Protein AF-A0A4W5QHZ2-F1 (afdb_monomer)

Structure (mmCIF, N/CA/C/O backbone):
data_AF-A0A4W5QHZ2-F1
#
_entry.id   AF-A0A4W5QHZ2-F1
#
loop_
_atom_site.group_PDB
_atom_site.id
_atom_site.type_symbol
_atom_site.label_atom_id
_atom_site.label_alt_id
_atom_site.label_comp_id
_atom_site.label_asym_id
_atom_site.label_entity_id
_atom_site.label_seq_id
_atom_site.pdbx_PDB_ins_code
_atom_site.Cartn_x
_atom_site.Cartn_y
_atom_site.Cartn_z
_atom_site.occupancy
_atom_site.B_iso_or_equiv
_atom_site.auth_seq_id
_atom_site.auth_comp_id
_atom_site.auth_asym_i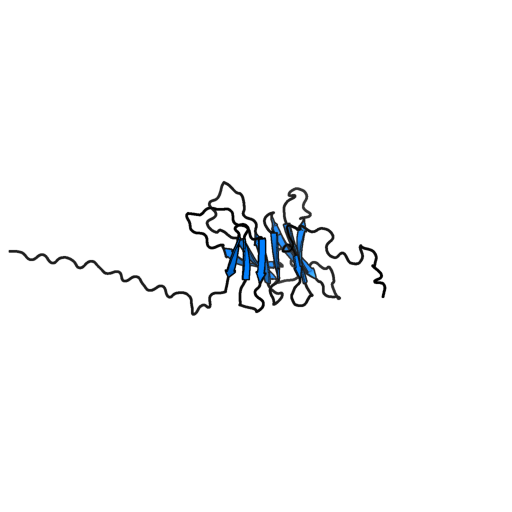d
_atom_site.auth_atom_id
_atom_site.pdbx_PDB_model_num
ATOM 1 N N . MET A 1 1 ? -31.094 18.685 2.602 1.00 39.75 1 MET A N 1
ATOM 2 C CA . MET A 1 1 ? -30.260 17.874 3.514 1.00 39.75 1 MET A CA 1
ATOM 3 C C . MET A 1 1 ? -28.967 18.641 3.725 1.00 39.75 1 MET A C 1
ATOM 5 O O . MET A 1 1 ? -28.264 18.856 2.750 1.00 39.75 1 MET A O 1
ATOM 9 N N . SER A 1 2 ? -28.715 19.157 4.928 1.00 43.59 2 SER A N 1
ATOM 10 C CA . SER A 1 2 ? -27.443 19.817 5.249 1.00 43.59 2 SER A CA 1
ATOM 11 C C . SER A 1 2 ? -26.538 18.785 5.913 1.00 43.59 2 SER A C 1
ATOM 13 O O . SER A 1 2 ? -26.961 18.151 6.879 1.00 43.59 2 SER A O 1
ATOM 15 N N . ILE A 1 3 ? -25.336 18.577 5.377 1.00 51.16 3 ILE A N 1
ATOM 16 C CA . ILE A 1 3 ? -24.306 17.789 6.055 1.00 51.16 3 ILE A CA 1
ATOM 17 C C . ILE A 1 3 ? -23.751 18.689 7.155 1.00 51.16 3 ILE A C 1
ATOM 19 O O . ILE A 1 3 ? -23.018 19.638 6.885 1.00 51.16 3 ILE A O 1
ATOM 23 N N . ALA A 1 4 ? -24.139 18.414 8.397 1.00 54.44 4 ALA A N 1
ATOM 24 C CA . ALA A 1 4 ? -23.465 18.987 9.547 1.00 54.44 4 ALA A CA 1
ATOM 25 C C . ALA A 1 4 ? -22.039 18.426 9.571 1.00 54.44 4 ALA A C 1
ATOM 27 O O . ALA A 1 4 ? -21.847 17.226 9.764 1.00 54.44 4 ALA A O 1
ATOM 28 N N . THR A 1 5 ? -21.039 19.273 9.334 1.00 55.22 5 THR A N 1
ATOM 29 C CA . THR A 1 5 ? -19.640 18.887 9.516 1.00 55.22 5 THR A CA 1
ATOM 30 C C . THR A 1 5 ? -19.328 18.892 11.011 1.00 55.22 5 THR A C 1
ATOM 32 O O . THR A 1 5 ? -19.395 19.961 11.627 1.00 55.22 5 THR A O 1
ATOM 35 N N . PRO A 1 6 ? -19.007 17.738 11.622 1.00 57.47 6 PRO A N 1
ATOM 36 C CA . PRO A 1 6 ? -18.499 17.708 12.989 1.00 57.47 6 PRO A CA 1
ATOM 37 C C . PRO A 1 6 ? -17.192 18.520 13.087 1.00 57.47 6 PRO A C 1
ATOM 39 O O . PRO A 1 6 ? -16.583 18.830 12.055 1.00 57.47 6 PRO A O 1
ATOM 42 N N . PRO A 1 7 ? -16.740 18.885 14.304 1.00 64.69 7 PRO A N 1
ATOM 43 C CA . PRO A 1 7 ? -15.486 19.610 14.481 1.00 64.69 7 PRO A CA 1
ATOM 44 C C . PRO A 1 7 ? -14.352 18.897 13.738 1.00 64.69 7 PRO A C 1
ATOM 46 O O . PRO A 1 7 ? -14.238 17.673 13.816 1.00 64.69 7 PRO A O 1
ATOM 49 N N . ALA A 1 8 ? -13.519 19.655 13.020 1.00 61.78 8 ALA A N 1
ATOM 50 C CA . ALA A 1 8 ? -12.541 19.116 12.069 1.00 61.78 8 ALA A CA 1
ATOM 51 C C . ALA A 1 8 ? -11.578 18.074 12.669 1.00 61.78 8 ALA A C 1
ATOM 53 O O . ALA A 1 8 ? -11.046 17.251 11.935 1.00 61.78 8 ALA A O 1
ATOM 54 N N . SER A 1 9 ? -11.377 18.081 13.990 1.00 64.75 9 SER A N 1
ATOM 55 C CA . SER A 1 9 ? -10.521 17.142 14.719 1.00 64.75 9 SER A CA 1
ATOM 56 C C . SER A 1 9 ? -11.169 15.792 15.047 1.00 64.75 9 SER A C 1
ATOM 58 O O . SER A 1 9 ? -10.445 14.847 15.338 1.00 64.75 9 SER A O 1
ATOM 60 N N . VAL A 1 10 ? -12.500 15.668 15.003 1.00 67.38 10 VAL A N 1
ATOM 61 C CA . VAL A 1 10 ? -13.215 14.448 15.439 1.00 67.38 10 VAL A CA 1
ATOM 62 C C . VAL A 1 10 ? -13.022 13.285 14.457 1.00 67.38 10 VAL A C 1
ATOM 64 O O . VAL A 1 10 ? -13.117 12.129 14.848 1.00 67.38 10 VAL A O 1
ATOM 67 N N . ASN A 1 11 ? -12.675 13.586 13.202 1.00 78.19 11 ASN A N 1
ATOM 68 C CA . ASN A 1 11 ? -12.496 12.595 12.134 1.00 78.19 11 ASN A CA 1
ATOM 69 C C . ASN A 1 11 ? -11.033 12.454 11.674 1.00 78.19 11 ASN A C 1
ATOM 71 O O . ASN A 1 11 ? -10.772 11.930 10.592 1.00 78.19 11 ASN A O 1
ATOM 75 N N . VAL A 1 12 ? -10.070 12.948 12.459 1.00 87.00 12 VAL A N 1
ATOM 76 C CA . VAL A 1 12 ? -8.642 12.836 12.130 1.00 87.00 12 VAL A CA 1
ATOM 77 C C . VAL A 1 12 ? -8.073 11.583 12.787 1.00 87.00 12 VAL A C 1
ATOM 79 O O . VAL A 1 12 ? -7.834 11.572 13.989 1.00 87.00 12 VAL A O 1
ATOM 82 N N . LEU A 1 13 ? -7.820 10.538 11.992 1.00 90.25 13 LEU A N 1
ATOM 83 C CA . LEU A 1 13 ? -7.149 9.326 12.480 1.00 90.25 13 LEU A CA 1
ATOM 84 C C . LEU A 1 13 ? -5.628 9.491 12.553 1.00 90.25 13 LEU A C 1
ATOM 86 O O . LEU A 1 13 ? -4.994 9.051 13.508 1.00 90.25 13 LEU A O 1
ATOM 90 N N . VAL A 1 14 ? -5.035 10.113 11.531 1.00 92.38 14 VAL A N 1
ATOM 91 C CA . VAL A 1 14 ? -3.579 10.229 11.398 1.00 92.38 14 VAL A CA 1
ATOM 92 C C . VAL A 1 14 ? -3.212 11.707 11.280 1.00 92.38 14 VAL A C 1
ATOM 94 O O . VAL A 1 14 ? -3.371 12.291 10.209 1.00 92.38 14 VAL A O 1
ATOM 97 N N . PRO A 1 15 ? -2.750 12.349 12.369 1.00 88.38 15 PRO A N 1
ATOM 98 C CA . PRO A 1 15 ? -2.524 13.794 12.385 1.00 88.38 15 PRO A CA 1
ATOM 99 C C . PRO A 1 15 ? -1.279 14.223 11.599 1.00 88.38 15 PRO A C 1
ATOM 101 O O . PRO A 1 15 ? -1.187 15.375 11.189 1.00 88.38 15 PRO A O 1
ATOM 104 N N . ASN A 1 16 ? -0.313 13.318 11.399 1.00 89.88 16 ASN A N 1
A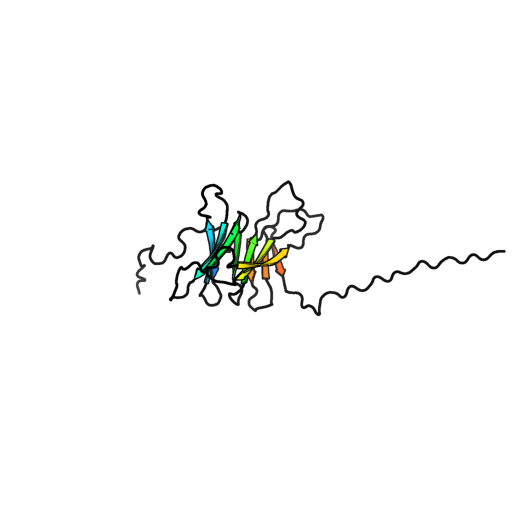TOM 105 C CA . ASN A 1 16 ? 0.937 13.604 10.700 1.00 89.88 16 ASN A CA 1
ATOM 106 C C . ASN A 1 16 ? 1.260 12.475 9.722 1.00 89.88 16 ASN A C 1
ATOM 108 O O . ASN A 1 16 ? 1.603 11.369 10.141 1.00 89.88 16 ASN A O 1
ATOM 112 N N . CYS A 1 17 ? 1.201 12.776 8.428 1.00 90.50 17 CYS A N 1
ATOM 113 C CA . CYS A 1 17 ? 1.474 11.827 7.354 1.00 90.50 17 CYS A CA 1
ATOM 114 C C . CYS A 1 17 ? 2.656 12.298 6.503 1.00 90.50 17 CYS A C 1
ATOM 116 O O . CYS A 1 17 ? 2.832 13.492 6.267 1.00 90.50 17 CYS A O 1
ATOM 118 N N . LYS A 1 18 ? 3.432 11.346 5.985 1.00 89.88 18 LYS A N 1
ATOM 119 C CA . LYS A 1 18 ? 4.369 11.558 4.880 1.00 89.88 18 LYS A CA 1
ATOM 120 C C . LYS A 1 18 ? 3.653 11.207 3.577 1.00 89.88 18 LYS A C 1
ATOM 122 O O . LYS A 1 18 ? 3.471 10.034 3.266 1.00 89.88 18 LYS A O 1
ATOM 127 N N . ILE A 1 19 ? 3.228 12.230 2.839 1.00 89.25 19 ILE A N 1
ATOM 128 C CA . ILE A 1 19 ? 2.539 12.080 1.553 1.00 89.25 19 ILE A CA 1
ATOM 129 C C . ILE A 1 19 ? 3.490 12.501 0.436 1.00 89.25 19 ILE A C 1
ATOM 131 O O . ILE A 1 19 ? 3.871 13.667 0.350 1.00 89.25 19 ILE A O 1
ATOM 135 N N . TYR A 1 20 ? 3.874 11.547 -0.409 1.00 86.44 20 TYR A N 1
ATOM 136 C CA . TYR A 1 20 ? 4.663 11.803 -1.616 1.00 86.44 20 TYR A CA 1
ATOM 137 C C . TYR A 1 20 ? 3.753 11.940 -2.836 1.00 86.44 20 TYR A C 1
ATOM 139 O O . TYR A 1 20 ? 3.992 12.779 -3.701 1.00 86.44 20 TYR A O 1
ATOM 147 N N . ASN A 1 21 ? 2.711 11.111 -2.895 1.00 84.81 21 ASN A N 1
ATOM 148 C CA . ASN A 1 21 ? 1.676 11.117 -3.919 1.00 84.81 21 ASN A CA 1
ATOM 149 C C . ASN A 1 21 ? 0.389 10.451 -3.393 1.00 84.81 21 ASN A C 1
ATOM 151 O O . ASN A 1 21 ? 0.290 10.068 -2.227 1.00 84.81 21 ASN A O 1
ATOM 155 N N . ASP A 1 22 ? -0.601 10.309 -4.267 1.00 86.25 22 ASP A N 1
ATOM 156 C CA . ASP A 1 22 ? -1.880 9.635 -4.021 1.00 86.25 22 ASP A CA 1
ATOM 157 C C . ASP A 1 22 ? -1.751 8.129 -3.721 1.00 86.25 22 ASP A C 1
ATOM 159 O O . ASP A 1 22 ? -2.680 7.520 -3.199 1.00 86.25 22 ASP A O 1
ATOM 163 N N . ALA A 1 23 ? -0.595 7.523 -4.003 1.00 92.81 23 ALA A N 1
ATOM 164 C CA . ALA A 1 23 ? -0.288 6.133 -3.684 1.00 92.81 23 ALA A CA 1
ATOM 165 C C . ALA A 1 23 ? 0.466 5.964 -2.350 1.00 92.81 23 ALA A C 1
ATOM 167 O O . ALA A 1 23 ? 0.898 4.853 -2.047 1.00 92.81 23 ALA A O 1
ATOM 168 N N . SER A 1 24 ? 0.651 7.030 -1.556 1.00 94.19 24 SER A N 1
ATOM 169 C CA . SER A 1 24 ? 1.305 6.983 -0.234 1.00 94.19 24 SER A CA 1
ATOM 170 C C . SER A 1 24 ? 0.398 6.487 0.904 1.00 94.19 24 SER A C 1
ATOM 172 O O . SER A 1 24 ? 0.873 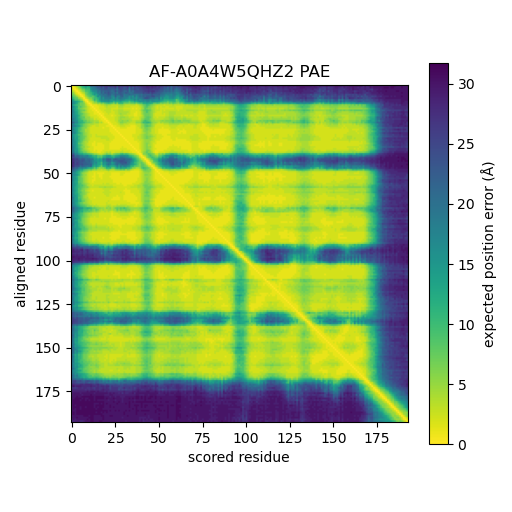6.308 2.029 1.00 94.19 24 SER A O 1
ATOM 174 N N . CYS A 1 25 ? -0.885 6.248 0.632 1.00 96.00 25 CYS A N 1
ATOM 175 C CA . CYS A 1 25 ? -1.810 5.579 1.540 1.00 96.00 25 CYS A CA 1
ATOM 176 C C . CYS A 1 25 ? -2.696 4.572 0.793 1.00 96.00 25 CYS A C 1
ATOM 178 O O . CYS A 1 25 ? -2.867 4.660 -0.423 1.00 96.00 25 CYS A O 1
ATOM 180 N N . ASP A 1 26 ? -3.251 3.608 1.527 1.00 97.44 26 ASP A N 1
ATOM 181 C CA . ASP A 1 26 ? -4.209 2.641 0.990 1.00 97.44 26 ASP A CA 1
ATOM 182 C C . ASP A 1 26 ? -5.183 2.166 2.072 1.00 97.44 26 ASP A C 1
ATOM 184 O O . ASP A 1 26 ? -4.846 2.156 3.259 1.00 97.44 26 ASP A O 1
ATOM 188 N N . ILE A 1 27 ? -6.377 1.746 1.659 1.00 97.69 27 ILE A N 1
ATOM 189 C CA . ILE A 1 27 ? -7.398 1.156 2.534 1.00 97.69 27 ILE A CA 1
ATOM 190 C C . ILE A 1 27 ? -7.569 -0.315 2.142 1.00 97.69 27 ILE A C 1
ATOM 192 O O . ILE A 1 27 ? -7.566 -0.643 0.956 1.00 97.69 27 ILE A O 1
ATOM 196 N N . SER A 1 28 ? -7.690 -1.218 3.118 1.00 97.75 28 SER A N 1
ATOM 197 C CA . SER A 1 28 ? -7.941 -2.636 2.828 1.00 97.75 28 SER A CA 1
ATOM 198 C C . SER A 1 28 ? -9.297 -2.840 2.150 1.00 97.75 28 SER A C 1
ATOM 200 O O . SER A 1 28 ? -10.231 -2.066 2.338 1.00 97.75 28 SER A O 1
ATOM 202 N N . ALA A 1 29 ? -9.433 -3.926 1.387 1.00 96.31 29 ALA A N 1
ATOM 203 C CA . ALA A 1 29 ? -10.659 -4.226 0.644 1.00 96.31 29 ALA A CA 1
ATOM 204 C C . ALA A 1 29 ? -11.918 -4.351 1.532 1.00 96.31 29 ALA A C 1
ATOM 206 O O . ALA A 1 29 ? -13.018 -4.041 1.085 1.00 96.31 29 ALA A O 1
ATOM 207 N N . ASP A 1 30 ? -11.759 -4.771 2.789 1.00 96.56 30 ASP A N 1
ATOM 208 C CA . ASP A 1 30 ? -12.827 -4.855 3.797 1.00 96.56 30 ASP A CA 1
ATOM 209 C C . ASP A 1 30 ? -13.093 -3.525 4.536 1.00 96.56 30 ASP A C 1
ATOM 211 O O . ASP A 1 30 ? -13.951 -3.450 5.420 1.00 96.56 30 ASP A O 1
ATOM 215 N N . GLY A 1 31 ? -12.342 -2.471 4.204 1.00 97.44 31 GLY A N 1
ATOM 216 C CA . GLY A 1 31 ? -12.435 -1.158 4.830 1.00 97.44 31 GLY A CA 1
ATOM 217 C C . GLY A 1 31 ? -12.000 -1.124 6.296 1.00 97.44 31 GLY A C 1
ATOM 218 O O . GLY A 1 31 ? -12.311 -0.151 6.974 1.00 97.44 31 GLY A O 1
ATOM 219 N N . GLN A 1 32 ? -11.327 -2.164 6.805 1.00 97.38 32 GLN A N 1
ATOM 220 C CA . GLN A 1 32 ? -10.954 -2.277 8.221 1.00 97.38 32 GLN A CA 1
ATOM 221 C C . GLN A 1 32 ? -9.544 -1.774 8.539 1.00 97.38 32 GLN A C 1
ATOM 223 O O . GLN A 1 32 ? -9.218 -1.615 9.713 1.00 97.38 32 GLN A O 1
ATOM 228 N N . LEU A 1 33 ? -8.700 -1.519 7.539 1.00 98.31 33 LEU A N 1
ATOM 229 C CA . LEU A 1 33 ? -7.315 -1.090 7.725 1.00 98.31 33 LEU A CA 1
ATOM 230 C C . LEU A 1 33 ? -6.999 0.133 6.865 1.00 98.31 33 LEU A C 1
ATOM 232 O O . LEU A 1 33 ? -7.394 0.201 5.703 1.00 98.31 33 LEU A O 1
ATOM 236 N N . LEU A 1 34 ? -6.209 1.050 7.420 1.00 98.00 34 LEU A N 1
ATOM 237 C CA . LEU A 1 34 ? -5.595 2.176 6.717 1.00 98.00 34 LEU A CA 1
ATOM 238 C C . LEU A 1 34 ? -4.074 2.052 6.808 1.00 98.00 34 LEU A C 1
ATOM 240 O O . LEU A 1 34 ? -3.508 2.176 7.891 1.00 98.00 34 LEU A O 1
ATOM 244 N N . ALA A 1 35 ? -3.403 1.846 5.680 1.00 97.88 35 ALA A N 1
ATOM 245 C CA . ALA A 1 35 ? -1.948 1.889 5.589 1.00 97.88 35 ALA A CA 1
ATOM 246 C C . ALA A 1 35 ? -1.487 3.281 5.141 1.00 97.88 35 ALA A C 1
ATOM 248 O O . ALA A 1 35 ? -1.981 3.806 4.146 1.00 97.88 35 ALA A O 1
ATOM 249 N N . VAL A 1 36 ? -0.528 3.879 5.849 1.00 96.88 36 VAL A N 1
ATOM 250 C CA . VAL A 1 36 ? 0.025 5.202 5.516 1.00 96.88 36 VAL A CA 1
ATOM 251 C C . VAL A 1 36 ? 1.444 5.359 6.061 1.00 96.88 36 VAL A C 1
ATOM 253 O O . VAL A 1 36 ? 1.818 4.726 7.052 1.00 96.88 36 VAL A O 1
ATOM 256 N N . PHE A 1 37 ? 2.250 6.212 5.431 1.00 94.88 37 PHE A N 1
ATOM 257 C CA . PHE A 1 37 ? 3.547 6.599 5.981 1.00 94.88 37 PHE A CA 1
ATOM 258 C C . PHE A 1 37 ? 3.410 7.742 6.989 1.00 94.88 37 PHE A C 1
ATOM 260 O O . PHE A 1 37 ? 2.762 8.750 6.716 1.00 94.88 37 PHE A O 1
ATOM 267 N N . ILE A 1 38 ? 4.079 7.622 8.133 1.00 93.12 38 ILE A N 1
ATOM 268 C CA . ILE A 1 38 ? 4.147 8.643 9.186 1.00 93.12 38 ILE A CA 1
ATOM 269 C C . ILE A 1 38 ? 5.612 9.034 9.455 1.00 93.12 38 ILE A C 1
ATOM 271 O O . ILE A 1 38 ? 6.529 8.244 9.182 1.00 93.12 38 ILE A O 1
ATOM 275 N N . PRO A 1 39 ? 5.883 10.253 9.955 1.00 89.62 39 PRO A N 1
ATOM 276 C CA . PRO A 1 39 ? 7.232 10.639 10.351 1.00 89.62 39 PRO A CA 1
ATOM 277 C C . PRO A 1 39 ? 7.699 9.856 11.585 1.00 89.62 39 PRO A C 1
ATOM 279 O O . PRO A 1 39 ? 6.921 9.590 12.499 1.00 89.62 39 PRO A O 1
ATOM 282 N N . SER A 1 40 ? 8.989 9.518 11.633 1.00 82.69 40 SER A N 1
ATOM 283 C CA . SER A 1 40 ? 9.612 8.993 12.849 1.00 82.69 40 SER A CA 1
ATOM 284 C C . SER A 1 40 ? 9.708 10.075 13.927 1.00 82.69 40 SER A C 1
ATOM 286 O O . SER A 1 40 ? 10.157 11.190 13.667 1.00 82.69 40 SER A O 1
ATOM 288 N N . SER A 1 41 ? 9.329 9.735 15.158 1.00 69.75 41 SER A N 1
ATOM 289 C CA . SER A 1 41 ? 9.399 10.628 16.324 1.00 69.75 41 SER A CA 1
ATOM 290 C C . SER A 1 41 ? 10.816 10.769 16.906 1.00 69.75 41 SER A C 1
ATOM 292 O O . SER A 1 41 ? 11.010 11.490 17.886 1.00 69.75 41 SER A O 1
ATOM 294 N N . GLN A 1 42 ? 11.814 10.056 16.366 1.00 63.97 42 GLN A N 1
ATOM 295 C CA . GLN A 1 42 ? 13.180 10.079 16.894 1.00 63.97 42 GLN A CA 1
ATOM 296 C C . GLN A 1 42 ? 13.911 11.369 16.498 1.00 63.97 42 GLN A C 1
ATOM 298 O O . GLN A 1 42 ? 14.252 11.596 15.338 1.00 63.97 42 GLN A O 1
ATOM 303 N N . ARG A 1 43 ? 14.190 12.209 17.504 1.00 53.81 43 ARG A N 1
ATOM 304 C CA . ARG A 1 43 ? 15.054 13.390 17.377 1.00 53.81 43 ARG A CA 1
ATOM 305 C C . ARG A 1 43 ? 16.436 12.963 16.862 1.00 53.81 43 ARG A C 1
ATOM 307 O O . ARG A 1 43 ? 17.151 12.261 17.567 1.00 53.81 43 ARG A O 1
ATOM 314 N N . GLY A 1 44 ? 16.803 13.401 15.657 1.00 54.06 44 GLY A N 1
ATOM 315 C CA . GLY A 1 44 ? 18.154 13.240 15.099 1.00 54.06 44 GLY A CA 1
ATOM 316 C C . GLY A 1 44 ? 18.210 12.746 13.652 1.00 54.06 44 GLY A C 1
ATOM 317 O O . GLY A 1 44 ? 19.182 13.042 12.967 1.00 54.06 44 GLY A O 1
ATOM 318 N N . PHE A 1 45 ? 17.164 12.073 13.157 1.00 54.19 45 PHE A N 1
ATOM 319 C CA . PHE A 1 45 ? 17.091 11.594 11.770 1.00 54.19 45 PHE A CA 1
ATOM 320 C C . PHE A 1 45 ? 15.756 12.004 11.127 1.00 54.19 45 PHE A C 1
ATOM 322 O O . PHE A 1 45 ? 14.792 11.239 11.172 1.00 54.19 45 PHE A O 1
ATOM 329 N N . PRO A 1 46 ? 15.674 13.214 10.537 1.00 57.12 46 PRO A N 1
ATOM 330 C CA . PRO A 1 46 ? 14.415 13.808 10.061 1.00 57.12 46 PRO A CA 1
ATOM 331 C C . PRO A 1 46 ? 13.702 13.011 8.948 1.00 57.12 46 PRO A C 1
ATOM 333 O O . PRO A 1 46 ? 12.520 13.222 8.675 1.00 57.12 46 PRO A O 1
ATOM 336 N N . ASP A 1 47 ? 14.376 12.026 8.358 1.00 64.19 47 ASP A N 1
ATOM 337 C CA . ASP A 1 47 ? 13.954 11.397 7.112 1.00 64.19 47 ASP A CA 1
ATOM 338 C C . ASP A 1 47 ? 13.500 9.938 7.229 1.00 64.19 47 ASP A C 1
ATOM 340 O O . ASP A 1 47 ? 13.076 9.350 6.235 1.00 64.19 47 ASP A O 1
ATOM 344 N N . GLU A 1 48 ? 13.466 9.345 8.426 1.00 74.69 48 GLU A N 1
ATOM 345 C CA . GLU A 1 48 ? 12.904 7.997 8.566 1.00 74.69 48 GLU A CA 1
ATOM 346 C C . GLU A 1 48 ? 11.379 8.014 8.386 1.00 74.69 48 GLU A C 1
ATOM 348 O O . GLU A 1 48 ? 10.640 8.638 9.154 1.00 74.69 48 GLU A O 1
ATOM 353 N N . GLY A 1 49 ? 10.896 7.395 7.308 1.00 85.69 49 GLY A N 1
ATOM 354 C CA . GLY A 1 49 ? 9.489 7.066 7.121 1.00 85.69 49 GLY A CA 1
ATOM 355 C C . GLY A 1 49 ? 9.156 5.751 7.818 1.00 85.69 49 GLY A C 1
ATOM 356 O O . GLY A 1 49 ? 9.879 4.758 7.672 1.00 85.69 49 GLY A O 1
ATOM 357 N N . ILE A 1 50 ? 8.065 5.754 8.577 1.00 92.75 50 ILE A N 1
ATOM 358 C CA . ILE A 1 50 ? 7.484 4.559 9.185 1.00 92.75 50 ILE A CA 1
ATOM 359 C C . ILE A 1 50 ? 6.212 4.242 8.410 1.00 92.75 50 ILE A C 1
ATOM 361 O O . ILE A 1 50 ? 5.343 5.099 8.288 1.00 92.75 50 ILE A O 1
ATOM 365 N N . LEU A 1 51 ? 6.088 3.023 7.896 1.00 95.94 51 LEU A N 1
ATOM 366 C CA . LEU A 1 51 ? 4.789 2.487 7.514 1.00 95.94 51 LEU A CA 1
ATOM 367 C C . LEU A 1 51 ? 4.017 2.194 8.797 1.00 95.94 51 LEU A C 1
ATOM 369 O O . LEU A 1 51 ? 4.505 1.426 9.626 1.00 95.94 51 LEU A O 1
ATOM 373 N N . ALA A 1 52 ? 2.825 2.760 8.930 1.00 96.75 52 ALA A N 1
ATOM 374 C CA . ALA A 1 52 ? 1.877 2.431 9.979 1.00 96.75 52 ALA A CA 1
ATOM 375 C C . ALA A 1 52 ? 0.571 1.933 9.352 1.00 96.75 52 ALA A C 1
ATOM 377 O O . ALA A 1 52 ? 0.092 2.486 8.361 1.00 96.75 52 ALA A O 1
ATOM 378 N N . VAL A 1 53 ? 0.006 0.875 9.929 1.00 98.19 53 VAL A N 1
ATOM 379 C CA . VAL A 1 53 ? -1.307 0.350 9.555 1.00 98.19 53 VAL A CA 1
ATOM 380 C C . VAL A 1 53 ? -2.243 0.541 10.740 1.00 98.19 53 VAL A C 1
ATOM 382 O O . VAL A 1 53 ? -2.058 -0.075 11.791 1.00 98.19 53 VAL A O 1
ATOM 385 N N . TYR A 1 54 ? -3.216 1.423 10.559 1.00 97.94 54 TYR A N 1
ATOM 386 C CA . TYR A 1 54 ? -4.233 1.787 11.533 1.00 97.94 54 TYR A CA 1
ATOM 387 C C . TYR A 1 54 ? -5.474 0.918 11.365 1.00 97.94 54 TYR A C 1
ATOM 389 O O . TYR A 1 54 ? -5.825 0.552 10.241 1.00 97.94 54 TYR A O 1
ATOM 397 N N . SER A 1 55 ? -6.167 0.639 12.465 1.00 97.81 55 SER A N 1
ATOM 398 C CA . SER A 1 55 ? -7.509 0.073 12.412 1.00 97.81 55 SER A CA 1
ATOM 399 C C . SER A 1 55 ? -8.537 1.136 12.024 1.00 97.81 55 SER A C 1
ATOM 401 O O . SER A 1 55 ? -8.544 2.249 12.554 1.00 97.81 55 SER A O 1
ATOM 403 N N . LEU A 1 56 ? -9.432 0.760 11.118 1.00 97.19 56 LEU A N 1
ATOM 404 C CA . LEU A 1 56 ? -10.669 1.460 10.785 1.00 97.19 56 LEU A CA 1
ATOM 405 C C . LEU A 1 56 ? -11.902 0.761 11.377 1.00 97.19 56 LEU A C 1
ATOM 407 O O . LEU A 1 56 ? -13.026 1.229 11.192 1.00 97.19 56 LEU A O 1
ATOM 411 N N . ALA A 1 57 ? -11.715 -0.357 12.084 1.00 96.31 57 ALA A N 1
ATOM 412 C CA . ALA A 1 57 ? -12.823 -1.088 12.673 1.00 96.31 57 ALA A CA 1
ATOM 413 C C . ALA A 1 57 ? -13.451 -0.286 13.830 1.00 96.31 57 ALA A C 1
ATOM 415 O O . ALA A 1 57 ? -12.723 0.306 14.629 1.00 96.31 57 ALA A O 1
ATOM 416 N N . PRO A 1 58 ? -14.788 -0.298 14.001 1.00 93.88 58 PRO A N 1
ATOM 417 C CA . PRO A 1 58 ? -15.454 0.529 15.012 1.00 93.88 58 PRO A CA 1
ATOM 418 C C . PRO A 1 58 ? -14.983 0.298 16.454 1.00 93.88 58 PRO A C 1
ATOM 420 O O . PRO A 1 58 ? -15.016 1.216 17.265 1.00 93.88 58 PRO A O 1
ATOM 423 N N . HIS A 1 59 ? -14.560 -0.924 16.785 1.00 94.94 59 HIS A N 1
ATOM 424 C CA . HIS A 1 59 ? -14.214 -1.315 18.153 1.00 94.94 59 HIS A CA 1
ATOM 425 C C . HIS A 1 59 ? -12.813 -0.866 18.592 1.00 94.94 59 HIS A C 1
ATOM 427 O O . HIS A 1 59 ? -12.532 -0.873 19.786 1.00 94.94 59 HIS A O 1
ATOM 433 N N . ASN A 1 60 ? -11.945 -0.491 17.652 1.00 95.88 60 ASN A N 1
ATOM 434 C CA . ASN A 1 60 ? -10.573 -0.065 17.930 1.00 95.88 60 ASN A CA 1
ATOM 435 C C . ASN A 1 60 ? -10.069 0.978 16.916 1.00 95.88 60 ASN A C 1
ATOM 437 O O . ASN A 1 60 ? -8.899 0.999 16.530 1.00 95.88 60 ASN A O 1
ATOM 441 N N . LEU A 1 61 ? -10.981 1.838 16.462 1.00 95.56 61 LEU A N 1
ATOM 442 C CA . LEU A 1 61 ? -10.736 2.868 15.461 1.00 95.56 61 LEU A CA 1
ATOM 443 C C . LEU A 1 61 ? -9.533 3.744 15.843 1.00 95.56 61 LEU A C 1
ATOM 445 O O . LEU A 1 61 ? -9.496 4.329 16.923 1.00 95.56 61 LEU A O 1
ATOM 449 N N . GLY A 1 62 ? -8.573 3.874 14.928 1.00 94.12 62 GLY A N 1
ATOM 450 C CA . GLY A 1 62 ? -7.383 4.705 15.116 1.00 94.12 62 GLY A CA 1
ATOM 451 C C . GLY A 1 62 ? -6.234 4.032 15.871 1.00 94.12 62 GLY A C 1
ATOM 452 O O . GLY A 1 62 ? -5.164 4.631 15.980 1.00 94.12 62 GLY A O 1
ATOM 453 N N . GLU A 1 63 ? -6.389 2.792 16.345 1.00 96.25 63 GLU A N 1
ATOM 454 C CA . GLU A 1 63 ? -5.264 2.040 16.906 1.00 96.25 63 GLU A CA 1
ATOM 455 C C . GLU A 1 63 ? -4.238 1.688 15.823 1.00 96.25 63 GLU A C 1
ATOM 457 O O . GLU A 1 63 ? -4.589 1.234 14.733 1.00 96.25 63 GLU A O 1
ATOM 462 N N . VAL A 1 64 ? -2.949 1.862 16.129 1.00 96.81 64 VAL A N 1
ATOM 463 C CA . VAL A 1 64 ? -1.855 1.414 15.259 1.00 96.81 64 VAL A CA 1
ATOM 464 C C . VAL A 1 64 ? -1.620 -0.074 15.492 1.00 96.81 64 VAL A C 1
ATOM 466 O O . VAL A 1 64 ? -1.054 -0.473 16.510 1.00 96.81 64 VAL A O 1
ATOM 469 N N . LEU A 1 65 ? -2.012 -0.892 14.520 1.00 98.06 65 LEU A N 1
ATOM 470 C CA . LEU A 1 65 ? -1.896 -2.345 14.597 1.00 98.06 65 LEU A CA 1
ATOM 471 C C . LEU A 1 65 ? -0.522 -2.836 14.141 1.00 98.06 65 LEU A C 1
ATOM 473 O O . LEU A 1 65 ? 0.022 -3.771 14.723 1.00 98.06 65 LEU A O 1
ATOM 477 N N . TYR A 1 66 ? 0.054 -2.223 13.106 1.00 98.31 66 TYR A N 1
ATOM 478 C CA . TYR A 1 66 ? 1.317 -2.679 12.527 1.00 98.31 66 TYR A CA 1
ATOM 479 C C . TYR A 1 66 ? 2.247 -1.515 12.200 1.00 98.31 66 TYR A C 1
ATOM 481 O O . TYR A 1 66 ? 1.786 -0.471 11.736 1.00 98.31 66 TYR A O 1
ATOM 489 N N . THR A 1 67 ? 3.555 -1.701 12.397 1.00 96.38 67 THR A N 1
ATOM 490 C CA . THR A 1 67 ? 4.574 -0.698 12.059 1.00 96.38 67 THR A CA 1
ATOM 491 C C . THR A 1 67 ? 5.835 -1.303 11.450 1.00 96.38 67 THR A C 1
ATOM 493 O O . THR A 1 67 ? 6.224 -2.431 11.760 1.00 96.38 67 THR A O 1
ATOM 496 N N . LYS A 1 68 ? 6.481 -0.545 10.556 1.00 95.00 68 LYS A N 1
ATOM 497 C CA . LYS A 1 68 ? 7.777 -0.907 9.967 1.00 95.00 68 LYS A CA 1
ATOM 498 C C . LYS A 1 68 ? 8.546 0.316 9.471 1.00 95.00 68 LYS A C 1
ATOM 500 O O . LYS A 1 68 ? 7.990 1.136 8.742 1.00 95.00 68 LYS A O 1
ATOM 505 N N . ARG A 1 69 ? 9.838 0.421 9.790 1.00 92.25 69 ARG A N 1
ATOM 506 C CA . ARG A 1 69 ? 10.725 1.480 9.262 1.00 92.25 69 ARG A CA 1
ATOM 507 C C . ARG A 1 69 ? 11.240 1.185 7.852 1.00 92.25 69 ARG A C 1
ATOM 509 O O . ARG A 1 69 ? 11.697 0.079 7.576 1.00 92.25 69 ARG A O 1
ATOM 516 N N . PHE A 1 70 ? 11.250 2.209 6.992 1.00 85.06 70 PHE A N 1
ATOM 517 C CA . PHE A 1 70 ? 11.735 2.122 5.602 1.00 85.06 70 PHE A CA 1
ATOM 518 C C . PHE A 1 70 ? 12.762 3.196 5.198 1.00 85.06 70 PHE A C 1
ATOM 520 O O . PHE A 1 70 ? 13.232 3.221 4.053 1.00 85.06 70 PHE A O 1
ATOM 527 N N . GLY A 1 71 ? 13.154 4.080 6.120 1.00 79.81 71 GLY A N 1
ATOM 528 C CA . GLY A 1 71 ? 14.001 5.229 5.787 1.00 79.81 71 GLY A CA 1
ATOM 529 C C . GLY A 1 71 ? 13.288 6.208 4.833 1.00 79.81 71 GLY A C 1
ATOM 530 O O . GLY A 1 71 ? 12.058 6.208 4.784 1.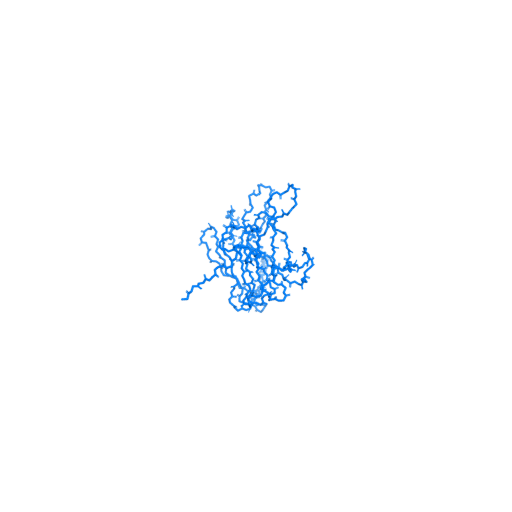00 79.81 71 GLY A O 1
ATOM 531 N N . PRO A 1 72 ? 14.021 7.033 4.062 1.00 80.00 72 PRO A N 1
ATOM 532 C CA . PRO A 1 72 ? 13.420 8.071 3.210 1.00 80.00 72 PRO A CA 1
ATOM 533 C C . PRO A 1 72 ? 12.801 7.573 1.902 1.00 80.00 72 PRO A C 1
ATOM 535 O O . PRO A 1 72 ? 12.206 8.362 1.174 1.00 80.00 72 PRO A O 1
ATOM 538 N N . ASN A 1 73 ? 13.001 6.302 1.544 1.00 85.94 73 ASN A N 1
ATOM 539 C CA . ASN A 1 73 ? 12.752 5.844 0.175 1.00 85.94 73 ASN A CA 1
ATOM 540 C C . ASN A 1 73 ? 11.379 5.204 -0.022 1.00 85.94 73 ASN A C 1
ATOM 542 O O . ASN A 1 73 ? 11.029 4.938 -1.163 1.00 85.94 73 ASN A O 1
ATOM 546 N N . ALA A 1 74 ? 10.617 4.912 1.030 1.00 91.12 74 ALA A N 1
ATOM 547 C CA . ALA A 1 74 ? 9.263 4.400 0.851 1.00 91.12 74 ALA A CA 1
ATOM 548 C C . ALA A 1 74 ? 8.330 5.530 0.414 1.00 91.12 74 ALA A C 1
ATOM 550 O O . ALA A 1 74 ? 8.225 6.538 1.105 1.00 91.12 74 ALA A O 1
ATOM 551 N N . ILE A 1 75 ? 7.686 5.353 -0.739 1.00 91.94 75 ILE A N 1
ATOM 552 C CA . ILE A 1 75 ? 6.887 6.405 -1.386 1.00 91.94 75 ILE A CA 1
ATOM 553 C C . ILE A 1 75 ? 5.482 5.952 -1.780 1.00 91.94 75 ILE A C 1
ATOM 555 O O . ILE A 1 75 ? 4.576 6.780 -1.852 1.00 91.94 75 ILE A O 1
ATOM 559 N N . SER A 1 76 ? 5.279 4.648 -1.983 1.00 94.94 76 SER A N 1
ATOM 560 C CA . SER A 1 76 ? 3.973 4.071 -2.302 1.00 94.94 76 SER A CA 1
ATOM 561 C C . SER A 1 76 ? 3.671 2.881 -1.396 1.00 94.94 76 SER A C 1
ATOM 563 O O . SER A 1 76 ? 4.584 2.164 -0.989 1.00 94.94 76 SER A O 1
ATOM 565 N N . VAL A 1 77 ? 2.400 2.667 -1.074 1.00 97.12 77 VAL A N 1
ATOM 566 C CA . VAL A 1 77 ? 1.920 1.536 -0.284 1.00 97.12 77 VAL A CA 1
ATOM 567 C C . VAL A 1 77 ? 0.670 0.947 -0.924 1.00 97.12 77 VAL A C 1
ATOM 569 O O . VAL A 1 77 ? -0.146 1.675 -1.483 1.00 97.12 77 VAL A O 1
ATOM 572 N N . SER A 1 78 ? 0.511 -0.374 -0.845 1.00 97.88 78 SER A N 1
ATOM 573 C CA . SER A 1 78 ? -0.762 -1.013 -1.170 1.00 97.88 78 SER A CA 1
ATOM 574 C C . SER A 1 78 ? -1.021 -2.263 -0.336 1.00 97.88 78 SER A C 1
ATOM 576 O O . SER A 1 78 ? -0.149 -3.129 -0.192 1.00 97.88 78 SER A O 1
ATOM 578 N N . LEU A 1 79 ? -2.232 -2.358 0.208 1.00 98.31 79 LEU A N 1
ATOM 579 C CA . LEU A 1 79 ? -2.717 -3.515 0.952 1.00 98.31 79 LEU A CA 1
ATOM 580 C C . LEU A 1 79 ? -3.221 -4.583 -0.021 1.00 98.31 79 LEU A C 1
ATOM 582 O O . LEU A 1 79 ? -3.885 -4.294 -1.012 1.00 98.31 79 LEU A O 1
ATOM 586 N N . SER A 1 80 ? -2.880 -5.842 0.250 1.00 97.38 80 SER A N 1
ATOM 587 C CA . SER A 1 80 ? -3.330 -6.963 -0.582 1.00 97.38 80 SER A CA 1
ATOM 588 C C . SER A 1 80 ? -4.847 -7.159 -0.498 1.00 97.38 80 SER A C 1
ATOM 590 O O . SER A 1 80 ? -5.418 -6.849 0.549 1.00 97.38 80 SER A O 1
ATOM 592 N N . PRO A 1 81 ? -5.484 -7.790 -1.503 1.00 96.19 81 PRO A N 1
ATOM 593 C CA . PRO A 1 81 ? -6.921 -8.076 -1.481 1.00 96.19 81 PRO A CA 1
ATOM 594 C C . PRO A 1 81 ? -7.374 -8.874 -0.251 1.00 96.19 81 PRO A C 1
ATOM 596 O O . PRO A 1 81 ? -8.489 -8.709 0.223 1.00 96.19 81 PRO A O 1
ATOM 599 N N . MET A 1 82 ? -6.490 -9.711 0.305 1.00 94.88 82 MET A N 1
ATOM 600 C CA . MET A 1 82 ? -6.757 -10.499 1.515 1.00 94.88 82 MET A CA 1
ATOM 601 C C . MET A 1 82 ? -6.495 -9.745 2.829 1.00 94.88 82 MET A C 1
ATOM 603 O O . MET A 1 82 ? -6.636 -10.331 3.898 1.00 94.88 82 MET A O 1
ATOM 607 N N . GLY A 1 83 ? -6.004 -8.503 2.779 1.00 95.00 83 GLY A N 1
ATOM 608 C CA . GLY A 1 83 ? -5.678 -7.707 3.967 1.00 95.00 83 GLY A CA 1
ATOM 609 C C . GLY A 1 83 ? -4.520 -8.238 4.825 1.00 95.00 83 GLY A C 1
ATOM 610 O O . GLY A 1 83 ? -4.269 -7.700 5.895 1.00 95.00 83 GLY A O 1
ATOM 611 N N . CYS A 1 84 ? -3.792 -9.273 4.390 1.00 96.44 84 CYS A N 1
ATOM 612 C CA . CYS A 1 84 ? -2.735 -9.918 5.183 1.00 96.44 84 CYS A CA 1
ATOM 613 C C . CYS A 1 84 ? -1.307 -9.654 4.674 1.00 96.44 84 CYS A C 1
ATOM 615 O O . CYS A 1 84 ? -0.333 -10.031 5.332 1.00 96.44 84 CYS A O 1
ATOM 617 N N . TYR A 1 85 ? -1.169 -8.973 3.534 1.00 97.69 85 TYR A N 1
ATOM 618 C CA . TYR A 1 85 ? 0.100 -8.473 3.016 1.00 97.69 85 TYR A CA 1
ATOM 619 C C . TYR A 1 85 ? 0.021 -6.981 2.700 1.00 97.69 85 TYR A C 1
ATOM 621 O O . TYR A 1 85 ? -1.034 -6.449 2.354 1.00 97.69 85 TYR A O 1
ATOM 629 N N . VAL A 1 86 ? 1.174 -6.324 2.769 1.00 97.94 86 VAL A N 1
ATOM 630 C CA . VAL A 1 86 ? 1.372 -4.938 2.355 1.00 97.94 86 VAL A CA 1
ATOM 631 C C . VAL A 1 86 ? 2.587 -4.862 1.440 1.00 97.94 86 VAL A C 1
ATOM 633 O O . VAL A 1 86 ? 3.636 -5.444 1.717 1.00 97.94 86 VAL A O 1
ATOM 636 N N . MET A 1 87 ? 2.431 -4.171 0.320 1.00 97.25 87 MET A N 1
ATOM 637 C CA . MET A 1 87 ? 3.505 -3.857 -0.611 1.00 97.25 87 MET A CA 1
ATOM 638 C C . MET A 1 87 ? 3.938 -2.413 -0.370 1.00 97.25 87 MET A C 1
ATOM 640 O O . MET A 1 87 ? 3.093 -1.539 -0.189 1.00 97.25 87 MET A O 1
ATOM 644 N N . VAL A 1 88 ? 5.248 -2.179 -0.351 1.00 96.50 88 VAL A N 1
ATOM 645 C CA . VAL A 1 88 ? 5.863 -0.858 -0.207 1.00 96.50 88 VAL A CA 1
ATOM 646 C C . VAL A 1 88 ? 6.735 -0.579 -1.425 1.00 96.50 88 VAL A C 1
ATOM 648 O O . VAL A 1 88 ? 7.732 -1.264 -1.649 1.00 96.50 88 VAL A O 1
ATOM 651 N N . GLY A 1 89 ? 6.349 0.426 -2.206 1.00 94.88 89 GLY A N 1
ATOM 652 C CA . GLY A 1 89 ? 7.086 0.944 -3.352 1.00 94.88 89 GLY A CA 1
ATOM 653 C C . GLY A 1 89 ? 8.188 1.909 -2.928 1.00 94.88 89 GLY A C 1
ATOM 654 O O . GLY A 1 89 ? 8.005 2.733 -2.026 1.00 94.88 89 GLY A O 1
ATOM 655 N N . LEU A 1 90 ? 9.335 1.798 -3.591 1.00 92.06 90 LEU A N 1
ATOM 656 C CA . LEU A 1 90 ? 10.569 2.482 -3.245 1.00 92.06 90 LEU A CA 1
ATOM 657 C C . LEU A 1 90 ? 10.992 3.491 -4.320 1.00 92.06 90 LEU A C 1
ATOM 659 O O . LEU A 1 90 ? 10.914 3.243 -5.528 1.00 92.06 90 LEU A O 1
ATOM 663 N N . ALA A 1 91 ? 11.513 4.620 -3.854 1.00 88.75 91 ALA A N 1
ATOM 664 C CA . ALA A 1 91 ? 12.305 5.549 -4.633 1.00 88.75 91 ALA A CA 1
ATOM 665 C C . ALA A 1 91 ? 13.719 4.994 -4.842 1.00 88.75 91 ALA A C 1
ATOM 667 O O . ALA A 1 91 ? 14.326 4.417 -3.934 1.00 88.75 91 ALA A O 1
ATOM 668 N N . SER A 1 92 ? 14.284 5.235 -6.024 1.00 78.56 92 SER A N 1
ATOM 669 C CA . SER A 1 92 ? 15.684 4.932 -6.291 1.00 78.56 92 SER A CA 1
ATOM 670 C C . SER A 1 92 ? 16.602 5.685 -5.329 1.00 78.56 92 SER A C 1
ATOM 672 O O . SER A 1 92 ? 16.573 6.913 -5.246 1.00 78.56 92 SER A O 1
ATOM 674 N N . ARG A 1 93 ? 17.532 4.956 -4.706 1.00 69.25 93 ARG A N 1
ATOM 675 C CA . ARG A 1 93 ? 18.627 5.549 -3.929 1.00 69.25 93 ARG A CA 1
ATOM 676 C C . ARG A 1 93 ? 19.661 6.185 -4.861 1.00 69.25 93 ARG A C 1
ATOM 678 O O . ARG A 1 93 ? 20.082 5.564 -5.835 1.00 69.25 93 ARG A O 1
ATOM 685 N N . ARG A 1 94 ? 20.110 7.402 -4.542 1.00 53.91 94 ARG A N 1
ATOM 686 C CA . ARG A 1 94 ? 21.314 8.028 -5.120 1.00 53.91 94 ARG A CA 1
ATOM 687 C C . ARG A 1 94 ? 22.519 7.746 -4.214 1.00 53.91 94 ARG A C 1
ATOM 689 O O . ARG A 1 94 ? 23.035 8.665 -3.592 1.00 53.91 94 ARG A O 1
ATOM 696 N N . ILE A 1 95 ? 22.935 6.490 -4.048 1.00 51.50 95 ILE A N 1
ATOM 697 C CA . ILE A 1 95 ? 24.157 6.195 -3.276 1.00 51.50 95 ILE A CA 1
ATOM 698 C C . ILE A 1 95 ? 25.267 5.820 -4.256 1.00 51.50 95 ILE A C 1
ATOM 700 O O . ILE A 1 95 ? 25.225 4.771 -4.885 1.00 51.50 95 ILE A O 1
ATOM 704 N N . LEU A 1 96 ? 26.255 6.710 -4.368 1.00 48.72 96 LEU A N 1
ATOM 705 C CA . LEU A 1 96 ? 27.404 6.671 -5.286 1.00 48.72 96 LEU A CA 1
ATOM 706 C C . LEU A 1 96 ? 28.431 5.554 -4.998 1.00 48.72 96 LEU A C 1
ATOM 708 O O . LEU A 1 96 ? 29.404 5.431 -5.732 1.00 48.72 96 LEU A O 1
ATOM 712 N N . LEU A 1 97 ? 28.254 4.763 -3.934 1.00 48.09 97 LEU A N 1
ATOM 713 C CA . LEU A 1 97 ? 29.329 3.944 -3.350 1.00 48.09 97 LEU A CA 1
ATOM 714 C C . LEU A 1 97 ? 29.096 2.430 -3.371 1.00 48.09 97 LEU A C 1
ATOM 716 O O . LEU A 1 97 ? 30.009 1.690 -3.029 1.00 48.09 97 LEU A O 1
ATOM 720 N N . HIS A 1 98 ? 27.914 1.950 -3.765 1.00 43.22 98 HIS A N 1
ATOM 721 C CA . HIS A 1 98 ? 27.653 0.511 -3.842 1.00 43.22 98 HIS A CA 1
ATOM 722 C C . HIS A 1 98 ? 27.012 0.165 -5.186 1.00 43.22 98 HIS A C 1
ATOM 724 O O . HIS A 1 98 ? 25.936 0.687 -5.486 1.00 43.22 98 HIS A O 1
ATOM 730 N N . PRO A 1 99 ? 27.622 -0.719 -5.996 1.00 44.53 99 PRO A N 1
ATOM 731 C CA . PRO A 1 99 ? 26.946 -1.309 -7.138 1.00 44.53 99 PRO A CA 1
ATOM 732 C C . PRO A 1 99 ? 25.875 -2.268 -6.598 1.00 44.53 99 PRO A C 1
ATOM 734 O O . PRO A 1 99 ? 26.116 -3.463 -6.472 1.00 44.53 99 PRO A O 1
ATOM 737 N N . SER A 1 100 ? 24.710 -1.757 -6.189 1.00 49.56 100 SER A N 1
ATOM 738 C CA . SER A 1 100 ? 23.598 -2.630 -5.811 1.00 49.56 100 SER A CA 1
ATOM 739 C C . SER A 1 100 ? 23.066 -3.280 -7.083 1.00 49.56 100 SER A C 1
ATOM 741 O O . SER A 1 100 ? 22.541 -2.594 -7.959 1.00 49.56 100 SER A O 1
ATOM 743 N N . THR A 1 101 ? 23.249 -4.591 -7.185 1.00 50.88 101 THR A N 1
ATOM 744 C CA . THR A 1 101 ? 22.915 -5.420 -8.349 1.00 50.88 101 THR A CA 1
ATOM 745 C C . THR A 1 101 ? 21.421 -5.613 -8.570 1.00 50.88 101 THR A C 1
ATOM 747 O O . THR A 1 101 ? 21.035 -6.018 -9.659 1.00 50.88 101 THR A O 1
ATOM 750 N N . ASP A 1 102 ? 20.576 -5.252 -7.607 1.00 61.38 102 ASP A N 1
ATOM 751 C CA . ASP A 1 102 ? 19.136 -5.400 -7.751 1.00 61.38 102 ASP A CA 1
ATOM 752 C C . ASP A 1 102 ? 18.502 -4.019 -7.816 1.00 61.38 102 ASP A C 1
ATOM 754 O O . ASP A 1 102 ? 18.514 -3.260 -6.843 1.00 61.38 102 ASP A O 1
ATOM 758 N N . HIS A 1 103 ? 17.927 -3.694 -8.972 1.00 79.62 103 HIS A N 1
ATOM 759 C CA . HIS A 1 103 ? 17.031 -2.559 -9.178 1.00 79.62 103 HIS A CA 1
ATOM 760 C C . HIS A 1 103 ? 15.723 -2.789 -8.403 1.00 79.62 103 HIS A C 1
ATOM 762 O O . HIS A 1 103 ? 14.641 -2.887 -8.976 1.00 79.62 103 HIS A O 1
ATOM 768 N N . MET A 1 104 ? 15.830 -2.974 -7.088 1.00 87.25 104 MET A N 1
ATOM 769 C CA . MET A 1 104 ? 14.721 -3.224 -6.189 1.00 87.25 104 MET A CA 1
ATOM 770 C C . MET A 1 104 ? 13.851 -1.978 -6.140 1.00 87.25 104 MET A C 1
ATOM 772 O O . MET A 1 104 ? 14.285 -0.901 -5.733 1.00 87.25 104 MET A O 1
ATOM 776 N N . VAL A 1 105 ? 12.609 -2.159 -6.554 1.00 91.12 105 VAL A N 1
ATOM 777 C CA . VAL A 1 105 ? 11.629 -1.091 -6.712 1.00 91.12 105 VAL A CA 1
ATOM 778 C C . VAL A 1 105 ? 10.488 -1.221 -5.712 1.00 91.12 105 VAL A C 1
ATOM 780 O O . VAL A 1 105 ? 9.839 -0.229 -5.410 1.00 91.12 105 VAL A O 1
ATOM 783 N N . ALA A 1 106 ? 10.268 -2.404 -5.136 1.00 93.88 106 ALA A N 1
ATOM 784 C CA . ALA A 1 106 ? 9.286 -2.610 -4.078 1.00 93.88 106 ALA A CA 1
ATOM 785 C C . ALA A 1 106 ? 9.694 -3.745 -3.135 1.00 93.88 106 ALA A C 1
ATOM 787 O O . ALA A 1 106 ? 10.559 -4.566 -3.446 1.00 93.88 106 ALA A O 1
ATOM 788 N N . GLN A 1 107 ? 9.027 -3.814 -1.990 1.00 94.31 107 GLN A N 1
ATOM 789 C CA . GLN A 1 107 ? 9.131 -4.910 -1.036 1.00 94.31 107 GLN A CA 1
ATOM 790 C C . GLN A 1 107 ? 7.739 -5.328 -0.572 1.00 94.31 107 GLN A C 1
ATOM 792 O O . GLN A 1 107 ? 6.872 -4.484 -0.355 1.00 94.31 107 GLN A O 1
ATOM 797 N N . VAL A 1 108 ? 7.527 -6.631 -0.406 1.00 96.00 108 VAL A N 1
ATOM 798 C CA . VAL A 1 108 ? 6.267 -7.191 0.085 1.00 96.00 108 VAL A CA 1
ATOM 799 C C . VAL A 1 108 ? 6.468 -7.761 1.475 1.00 96.00 108 VAL A C 1
ATOM 801 O O . VAL A 1 108 ? 7.408 -8.519 1.732 1.00 96.00 108 VAL A O 1
ATOM 804 N N . PHE A 1 109 ? 5.546 -7.422 2.366 1.00 97.50 109 PHE A N 1
ATOM 805 C CA . PHE A 1 109 ? 5.549 -7.842 3.751 1.00 97.50 109 PHE A CA 1
ATOM 806 C C . PHE A 1 109 ? 4.238 -8.514 4.121 1.00 97.50 109 PHE A C 1
ATOM 808 O O . PHE A 1 109 ? 3.179 -8.165 3.609 1.00 97.50 109 PHE A O 1
ATOM 815 N N . ARG A 1 110 ? 4.312 -9.460 5.051 1.00 97.75 110 ARG A N 1
ATOM 816 C CA . ARG A 1 110 ? 3.165 -10.086 5.696 1.00 97.75 110 ARG A CA 1
ATOM 817 C C . ARG A 1 110 ? 2.862 -9.353 6.998 1.00 97.75 110 ARG A C 1
ATOM 819 O O . ARG A 1 110 ? 3.767 -9.161 7.812 1.00 97.75 110 ARG A O 1
ATOM 826 N N . LEU A 1 111 ? 1.596 -9.007 7.199 1.00 98.06 111 LEU A N 1
ATOM 827 C CA . LEU A 1 111 ? 1.060 -8.571 8.485 1.00 98.06 111 LEU A CA 1
ATOM 828 C C . LEU A 1 111 ? 0.875 -9.827 9.347 1.00 98.06 111 LEU A C 1
ATOM 830 O O . LEU A 1 111 ? 0.181 -10.757 8.932 1.00 98.06 111 LEU A O 1
ATOM 834 N N . GLN A 1 112 ? 1.578 -9.924 10.478 1.00 94.25 112 GLN A N 1
ATOM 835 C CA . GLN A 1 112 ? 1.619 -11.162 11.269 1.00 94.25 112 GLN A CA 1
ATOM 836 C C . GLN A 1 112 ? 1.005 -11.006 12.653 1.00 94.25 112 GLN A C 1
ATOM 838 O O . GLN A 1 112 ? 0.041 -11.698 12.965 1.00 94.25 112 GLN A O 1
ATOM 843 N N . GLN A 1 113 ? 1.572 -10.131 13.483 1.00 95.56 113 GLN A N 1
ATOM 844 C CA . GLN A 1 113 ? 1.152 -9.969 14.872 1.00 95.56 113 GLN A CA 1
ATOM 845 C C . GLN A 1 113 ? 0.813 -8.499 15.135 1.00 95.56 113 GLN A C 1
ATOM 847 O O . GLN A 1 113 ? 1.738 -7.690 15.245 1.00 95.56 113 GLN A O 1
ATOM 852 N N . PRO A 1 114 ? -0.480 -8.141 15.245 1.00 96.75 114 PRO A N 1
ATOM 853 C CA . PRO A 1 114 ? -0.879 -6.807 15.676 1.00 96.75 114 PRO A CA 1
ATOM 854 C C . PRO A 1 114 ? -0.176 -6.415 16.980 1.00 96.75 114 PRO A C 1
ATOM 856 O O . PRO A 1 114 ? 0.044 -7.262 17.847 1.00 96.75 114 PRO A O 1
ATOM 859 N N . HIS A 1 115 ? 0.165 -5.138 17.123 1.00 96.88 115 HIS A N 1
ATOM 860 C CA . HIS A 1 115 ? 0.832 -4.556 18.293 1.00 96.88 115 HIS A CA 1
ATOM 861 C C . HIS A 1 115 ? 2.262 -5.060 18.554 1.00 96.88 115 HIS A C 1
ATOM 863 O O . HIS A 1 115 ? 2.861 -4.720 19.570 1.00 96.88 115 HIS A O 1
ATOM 869 N N . GLY A 1 116 ? 2.864 -5.809 17.624 1.00 94.12 116 GLY A N 1
ATOM 870 C CA . GLY A 1 116 ? 4.260 -6.257 17.724 1.00 94.12 116 GLY A CA 1
ATOM 871 C C . GLY A 1 116 ? 5.320 -5.171 17.462 1.00 94.12 116 GLY A C 1
ATOM 872 O O . GLY A 1 116 ? 6.509 -5.472 17.428 1.00 94.12 116 GLY A O 1
ATOM 873 N N . GLY A 1 117 ? 4.938 -3.914 17.212 1.00 93.19 117 GLY A N 1
ATOM 874 C CA . GLY A 1 117 ? 5.887 -2.871 16.795 1.00 93.19 117 GLY A CA 1
ATOM 875 C C . GLY A 1 117 ? 6.625 -3.260 15.504 1.00 93.19 117 GLY A C 1
ATOM 876 O O . GLY A 1 117 ? 6.006 -3.765 14.575 1.00 93.19 117 GLY A O 1
ATOM 877 N N . GLU A 1 118 ? 7.952 -3.115 15.446 1.00 91.69 118 GLU A N 1
ATOM 878 C CA . GLU A 1 118 ? 8.760 -3.455 14.251 1.00 91.69 118 GLU A CA 1
ATOM 879 C C . GLU A 1 118 ? 8.695 -4.935 13.820 1.00 91.69 118 GLU A C 1
ATOM 881 O O . GLU A 1 118 ? 9.022 -5.257 12.671 1.00 91.69 118 GLU A O 1
ATOM 886 N N . THR A 1 119 ? 8.307 -5.845 14.722 1.00 94.62 119 THR A N 1
ATOM 887 C CA . THR A 1 119 ? 8.158 -7.282 14.424 1.00 94.62 119 THR A CA 1
ATOM 888 C C . THR A 1 119 ? 6.740 -7.657 13.998 1.00 94.62 119 THR A C 1
ATOM 890 O O . THR A 1 119 ? 6.521 -8.776 13.538 1.00 94.62 119 THR A O 1
ATOM 893 N N . SER A 1 120 ? 5.787 -6.719 14.074 1.00 96.69 120 SER A N 1
ATOM 894 C CA . SER A 1 120 ? 4.399 -6.917 13.629 1.00 96.69 120 SER A CA 1
ATOM 895 C C . SER A 1 120 ? 4.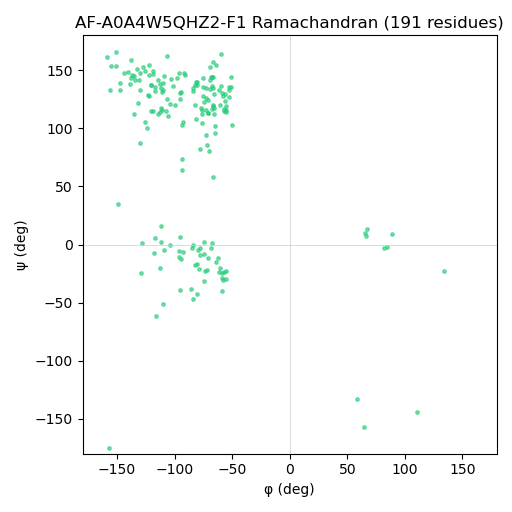290 -7.226 12.128 1.00 96.69 120 SER A C 1
ATOM 897 O O . SER A 1 120 ? 3.332 -7.866 11.680 1.00 96.69 120 SER A O 1
ATOM 899 N N . ILE A 1 121 ? 5.306 -6.812 11.360 1.00 97.31 121 ILE A N 1
ATOM 900 C CA . ILE A 1 121 ? 5.417 -6.945 9.909 1.00 97.31 121 ILE A CA 1
ATOM 901 C C . ILE A 1 121 ? 6.704 -7.700 9.538 1.00 97.31 121 ILE A C 1
ATOM 903 O O . ILE A 1 121 ? 7.814 -7.306 9.914 1.00 97.31 121 ILE A O 1
ATOM 907 N N . ARG A 1 122 ? 6.580 -8.740 8.702 1.00 96.25 122 ARG A N 1
ATOM 908 C CA . ARG A 1 122 ? 7.713 -9.551 8.220 1.00 96.25 122 ARG A CA 1
ATOM 909 C C . ARG A 1 122 ? 7.881 -9.464 6.710 1.00 96.25 122 ARG A C 1
ATOM 911 O O . ARG A 1 122 ? 6.928 -9.666 5.969 1.00 96.25 122 ARG A O 1
ATOM 918 N N . MET A 1 123 ? 9.110 -9.229 6.255 1.00 94.81 123 MET A N 1
ATOM 919 C CA . MET A 1 123 ? 9.455 -9.211 4.829 1.00 94.81 123 MET A CA 1
ATOM 920 C C . MET A 1 123 ? 9.309 -10.609 4.214 1.00 94.81 123 MET A C 1
ATOM 922 O O . MET A 1 123 ? 9.735 -11.596 4.817 1.00 94.81 123 MET A O 1
ATOM 926 N N . VAL A 1 124 ? 8.679 -10.680 3.040 1.00 94.81 124 VAL A N 1
ATOM 927 C CA . VAL A 1 124 ? 8.409 -11.928 2.311 1.00 94.81 124 VAL A CA 1
ATOM 928 C C . VAL A 1 124 ? 9.271 -12.011 1.057 1.00 94.81 124 VAL A C 1
ATOM 930 O O . VAL A 1 124 ? 9.943 -13.018 0.860 1.00 94.81 124 VAL A O 1
ATOM 933 N N . PHE A 1 125 ? 9.267 -10.970 0.219 1.00 91.06 125 PHE A N 1
ATOM 934 C CA . PHE A 1 125 ? 10.096 -10.907 -0.986 1.00 91.06 125 PHE A CA 1
ATOM 935 C C . PHE A 1 125 ? 10.312 -9.469 -1.474 1.00 91.06 125 PHE A C 1
ATOM 937 O O . PHE A 1 125 ? 9.556 -8.554 -1.137 1.00 91.06 125 PHE A O 1
ATOM 944 N N . ASN A 1 126 ? 11.339 -9.295 -2.307 1.00 91.81 126 ASN A N 1
ATOM 945 C CA . ASN A 1 126 ? 11.635 -8.050 -3.011 1.00 91.81 126 ASN A CA 1
ATOM 946 C C . ASN A 1 126 ? 11.057 -8.094 -4.433 1.00 91.81 126 ASN A C 1
ATOM 948 O O . ASN A 1 126 ? 11.034 -9.146 -5.070 1.00 91.81 126 ASN A O 1
ATOM 952 N N . VAL A 1 127 ? 10.637 -6.940 -4.946 1.00 90.69 127 VAL A N 1
ATOM 953 C CA . VAL A 1 127 ? 10.255 -6.742 -6.348 1.00 90.69 127 VAL A CA 1
ATOM 954 C C . VAL A 1 127 ? 11.391 -5.999 -7.038 1.00 90.69 127 VAL A C 1
ATOM 956 O O . VAL A 1 127 ? 11.757 -4.895 -6.626 1.00 90.69 127 VAL A O 1
ATOM 959 N N . VAL A 1 128 ? 11.950 -6.610 -8.080 1.00 89.19 128 VAL A N 1
ATOM 960 C CA . VAL A 1 128 ? 13.091 -6.081 -8.834 1.00 89.19 128 VAL A CA 1
ATOM 961 C C . VAL A 1 128 ? 12.628 -5.681 -10.227 1.00 89.19 128 VAL A C 1
ATOM 963 O O . VAL A 1 128 ? 11.950 -6.447 -10.909 1.00 89.19 128 VAL A O 1
ATOM 966 N N . TYR A 1 129 ? 12.989 -4.471 -10.642 1.00 88.25 129 TYR A N 1
ATOM 967 C CA . TYR A 1 129 ? 12.722 -3.979 -11.981 1.00 88.25 129 TYR A CA 1
ATOM 968 C C . TYR A 1 129 ? 13.644 -4.688 -12.986 1.00 88.25 129 TYR A C 1
ATOM 970 O O . TYR A 1 129 ? 14.863 -4.686 -12.784 1.00 88.25 129 TYR A O 1
ATOM 978 N N . PRO A 1 130 ? 13.101 -5.300 -14.055 1.00 80.12 130 PRO A N 1
ATOM 979 C CA . PRO A 1 130 ? 13.900 -6.014 -15.042 1.00 80.12 130 PRO A CA 1
ATOM 980 C C . PRO A 1 130 ? 14.662 -5.009 -15.911 1.00 80.12 130 PRO A C 1
ATOM 982 O O . PRO A 1 130 ? 14.138 -4.484 -16.891 1.00 80.12 130 PRO A O 1
ATOM 985 N N . MET A 1 131 ? 15.906 -4.723 -15.534 1.00 74.06 131 MET A N 1
ATOM 986 C CA . MET A 1 131 ? 16.786 -3.813 -16.261 1.00 74.06 131 MET A CA 1
ATOM 987 C C . MET A 1 131 ? 17.925 -4.584 -16.918 1.00 74.06 131 MET A C 1
ATOM 989 O O . MET A 1 131 ? 18.500 -5.489 -16.313 1.00 74.06 131 MET A O 1
ATOM 993 N N . ALA A 1 132 ? 18.264 -4.217 -18.153 1.00 70.81 132 ALA A N 1
ATOM 994 C CA . ALA A 1 132 ? 19.439 -4.767 -18.811 1.00 70.81 132 ALA A CA 1
ATOM 995 C C . ALA A 1 132 ? 20.724 -4.290 -18.089 1.00 70.81 132 ALA A C 1
ATOM 997 O O . ALA A 1 132 ? 20.760 -3.149 -17.617 1.00 70.81 132 ALA A O 1
ATOM 998 N N . PRO A 1 133 ? 21.777 -5.127 -17.979 1.00 65.06 133 PRO A N 1
ATOM 999 C CA . PRO A 1 133 ? 22.978 -4.811 -17.191 1.00 65.06 133 PRO A CA 1
ATOM 1000 C C . PRO A 1 133 ? 23.718 -3.530 -17.611 1.00 65.06 133 PRO A C 1
ATOM 1002 O O . PRO A 1 133 ? 24.431 -2.924 -16.808 1.00 65.06 133 PRO A O 1
ATOM 1005 N N . ASP A 1 134 ? 23.561 -3.126 -18.869 1.00 65.31 134 ASP A N 1
ATOM 1006 C CA . ASP A 1 134 ? 24.123 -1.919 -19.474 1.00 65.31 134 ASP A CA 1
ATOM 1007 C C . ASP A 1 134 ? 23.332 -0.647 -19.117 1.00 65.31 134 ASP A C 1
ATOM 1009 O O . ASP A 1 134 ? 23.872 0.461 -19.134 1.00 65.31 134 ASP A O 1
ATOM 1013 N N . GLN A 1 135 ? 22.069 -0.784 -18.712 1.00 64.19 135 GLN A N 1
ATOM 1014 C CA . GLN A 1 135 ? 21.214 0.331 -18.334 1.00 64.19 135 GLN A CA 1
ATOM 1015 C C . GLN A 1 135 ? 21.268 0.579 -16.823 1.00 64.19 135 GLN A C 1
ATOM 1017 O O . GLN A 1 135 ? 20.314 0.352 -16.092 1.00 64.19 135 GLN A O 1
ATOM 1022 N N . ARG A 1 136 ? 22.365 1.134 -16.307 1.00 62.97 136 ARG A N 1
ATOM 1023 C CA . ARG A 1 136 ? 22.397 1.602 -14.907 1.00 62.97 136 ARG A CA 1
ATOM 1024 C C . ARG A 1 136 ? 21.679 2.942 -14.771 1.00 62.97 136 ARG A C 1
ATOM 1026 O O . ARG A 1 136 ? 22.310 3.996 -14.783 1.00 62.97 136 ARG A O 1
ATOM 1033 N N . ARG A 1 137 ? 20.347 2.925 -14.662 1.00 69.56 137 ARG A N 1
ATOM 1034 C CA . ARG A 1 137 ? 19.558 4.137 -14.380 1.00 69.56 137 ARG A CA 1
ATOM 1035 C C . ARG A 1 137 ? 18.783 4.006 -13.074 1.00 69.56 137 ARG A C 1
ATOM 1037 O O . ARG A 1 137 ? 18.356 2.928 -12.681 1.00 69.56 137 ARG A O 1
ATOM 1044 N N . HIS A 1 138 ? 18.580 5.148 -12.426 1.00 79.19 138 HIS A N 1
ATOM 1045 C CA . HIS A 1 138 ? 17.691 5.280 -11.278 1.00 79.19 138 HIS A CA 1
ATOM 1046 C C . HIS A 1 138 ? 16.236 5.056 -11.712 1.00 79.19 138 HIS A C 1
ATOM 1048 O O . HIS A 1 138 ? 15.736 5.807 -12.558 1.00 79.19 138 HIS A O 1
ATOM 1054 N N . VAL A 1 139 ? 15.579 4.048 -11.132 1.00 86.31 139 VAL A N 1
ATOM 1055 C CA . VAL A 1 139 ? 14.167 3.701 -11.359 1.00 86.31 139 VAL A CA 1
ATOM 1056 C C . VAL A 1 139 ? 13.432 3.734 -10.021 1.00 86.31 139 VAL A C 1
ATOM 1058 O O . VAL A 1 139 ? 13.879 3.123 -9.054 1.00 86.31 139 VAL A O 1
ATOM 1061 N N . SER A 1 140 ? 12.321 4.464 -9.974 1.00 88.38 140 SER A N 1
ATOM 1062 C CA . SER A 1 140 ? 11.449 4.579 -8.799 1.00 88.38 140 SER A CA 1
ATOM 1063 C C . SER A 1 140 ? 10.039 4.125 -9.160 1.00 88.38 140 SER A C 1
ATOM 1065 O O . SER A 1 140 ? 9.591 4.400 -10.277 1.00 88.38 140 SER A O 1
ATOM 1067 N N . ILE A 1 141 ? 9.324 3.503 -8.220 1.00 91.00 141 ILE A N 1
ATOM 1068 C CA . ILE A 1 141 ? 7.877 3.272 -8.362 1.00 91.00 141 ILE A CA 1
ATOM 1069 C C . ILE A 1 141 ? 7.137 4.576 -8.122 1.00 91.00 141 ILE A C 1
ATOM 1071 O O . ILE A 1 141 ? 7.309 5.186 -7.079 1.00 91.00 141 ILE A O 1
ATOM 1075 N N . ASN A 1 142 ? 6.262 4.973 -9.038 1.00 89.19 142 ASN A N 1
ATOM 1076 C CA . ASN A 1 142 ? 5.322 6.059 -8.770 1.00 89.19 142 ASN A CA 1
ATOM 1077 C C . ASN A 1 142 ? 4.086 5.528 -8.040 1.00 89.19 142 ASN A C 1
ATOM 1079 O O . ASN A 1 142 ? 3.662 6.086 -7.037 1.00 89.19 142 ASN A O 1
ATOM 1083 N N . SER A 1 143 ? 3.532 4.422 -8.530 1.00 91.50 143 SER A N 1
ATOM 1084 C CA . SER A 1 143 ? 2.359 3.774 -7.955 1.00 91.50 143 SER A CA 1
ATOM 1085 C C . SER A 1 143 ? 2.465 2.276 -8.179 1.00 91.50 143 SER A C 1
ATOM 1087 O O . SER A 1 143 ? 2.899 1.838 -9.246 1.00 91.50 143 SER A O 1
ATOM 1089 N N . ALA A 1 144 ? 2.095 1.491 -7.176 1.00 92.94 144 ALA A N 1
ATOM 1090 C CA . ALA A 1 144 ? 2.030 0.046 -7.274 1.00 92.94 144 ALA A CA 1
ATOM 1091 C C . ALA A 1 144 ? 0.777 -0.456 -6.562 1.00 92.94 144 ALA A C 1
ATOM 1093 O O . ALA A 1 144 ? 0.425 0.026 -5.488 1.00 92.94 144 ALA A O 1
ATOM 1094 N N . ARG A 1 145 ? 0.094 -1.416 -7.177 1.00 95.12 145 ARG A N 1
ATOM 1095 C CA . ARG A 1 145 ? -1.179 -1.957 -6.706 1.00 95.12 145 ARG A CA 1
ATOM 1096 C C . ARG A 1 145 ? -1.177 -3.468 -6.829 1.00 95.12 145 ARG A C 1
ATOM 1098 O O . ARG A 1 145 ? -0.597 -4.032 -7.761 1.00 95.12 145 ARG A O 1
ATOM 1105 N N . TRP A 1 146 ? -1.848 -4.120 -5.892 1.00 96.44 146 TRP A N 1
ATOM 1106 C CA . TRP A 1 146 ? -2.183 -5.525 -6.051 1.00 96.44 146 TRP A CA 1
ATOM 1107 C C . TRP A 1 146 ? -3.189 -5.714 -7.175 1.00 96.44 146 TRP A C 1
ATOM 1109 O O . TRP A 1 146 ? -4.072 -4.883 -7.385 1.00 96.44 146 TRP A O 1
ATOM 1119 N N . LEU A 1 147 ? -3.040 -6.817 -7.907 1.00 95.69 147 LEU A N 1
ATOM 1120 C CA . LEU A 1 147 ? -4.094 -7.263 -8.805 1.00 95.69 147 LEU A CA 1
ATOM 1121 C C . LEU A 1 147 ? -5.300 -7.756 -7.983 1.00 95.69 147 LEU A C 1
ATOM 1123 O O . LEU A 1 147 ? -5.101 -8.190 -6.845 1.00 95.69 147 LEU A O 1
ATOM 1127 N N . PRO A 1 148 ? -6.529 -7.679 -8.531 1.00 92.12 148 PRO A N 1
ATOM 1128 C CA . PRO A 1 148 ? -7.756 -7.821 -7.745 1.00 92.12 148 PRO A CA 1
ATOM 1129 C C . PRO A 1 148 ? -7.882 -9.151 -7.004 1.00 92.12 148 PRO A C 1
ATOM 1131 O O . PRO A 1 148 ? -8.287 -9.156 -5.844 1.00 92.12 148 PRO A O 1
ATOM 1134 N N . ASP A 1 149 ? -7.492 -10.260 -7.640 1.00 93.62 149 ASP A N 1
ATOM 1135 C CA . ASP A 1 149 ? -7.630 -11.578 -7.028 1.00 93.62 149 ASP A CA 1
ATOM 1136 C C . ASP A 1 149 ? -6.323 -12.061 -6.375 1.00 93.62 149 ASP A C 1
ATOM 1138 O O . ASP A 1 149 ? -5.219 -11.860 -6.911 1.00 93.62 149 ASP A O 1
ATOM 1142 N N . PRO A 1 150 ? -6.416 -12.757 -5.225 1.00 92.50 150 PRO A N 1
ATOM 1143 C CA . PRO A 1 150 ? -5.264 -13.381 -4.590 1.00 92.50 150 PRO A CA 1
ATOM 1144 C C . PRO A 1 150 ? -4.484 -14.279 -5.559 1.00 92.50 150 PRO A C 1
ATOM 1146 O O . PRO A 1 150 ? -5.048 -15.078 -6.301 1.00 92.50 150 PRO A O 1
ATOM 1149 N N . GLY A 1 151 ? -3.155 -14.161 -5.541 1.00 90.50 151 GLY A N 1
ATOM 1150 C CA . GLY A 1 151 ? -2.274 -14.952 -6.405 1.00 90.50 151 GLY A CA 1
ATOM 1151 C C . GLY A 1 151 ? -2.112 -14.423 -7.833 1.00 90.50 151 GLY A C 1
ATOM 1152 O O . GLY A 1 151 ? -1.295 -14.963 -8.574 1.00 90.50 151 GLY A O 1
ATOM 1153 N N . MET A 1 152 ? -2.801 -13.345 -8.226 1.00 92.75 152 MET A N 1
ATOM 1154 C CA . MET A 1 152 ? -2.594 -12.741 -9.549 1.00 92.75 152 MET A CA 1
ATOM 1155 C C . MET A 1 152 ? -1.289 -11.943 -9.650 1.00 92.75 152 MET A C 1
ATOM 1157 O O . MET A 1 152 ? -0.692 -11.900 -10.726 1.00 92.75 152 MET A O 1
ATOM 1161 N N . GLY A 1 153 ? -0.837 -11.332 -8.550 1.00 93.62 153 GLY A N 1
ATOM 1162 C CA . GLY A 1 153 ? 0.401 -10.553 -8.481 1.00 93.62 153 GLY A CA 1
ATOM 1163 C C . GLY A 1 153 ? 0.187 -9.050 -8.299 1.00 93.62 153 GLY A C 1
ATOM 1164 O O . GLY A 1 153 ? -0.712 -8.632 -7.571 1.00 93.62 153 GLY A O 1
ATOM 1165 N N . LEU A 1 154 ? 1.048 -8.243 -8.920 1.00 95.06 154 LEU A N 1
ATOM 1166 C CA . LEU A 1 154 ? 1.137 -6.790 -8.744 1.00 95.06 154 LEU A CA 1
ATOM 1167 C C . LEU A 1 154 ? 1.206 -6.085 -10.105 1.00 95.06 154 LEU A C 1
ATOM 1169 O O . LEU A 1 154 ? 1.775 -6.623 -11.055 1.00 95.06 154 LEU A O 1
ATOM 1173 N N . ALA A 1 155 ? 0.710 -4.855 -10.174 1.00 95.81 155 ALA A N 1
ATOM 1174 C CA . ALA A 1 155 ? 0.979 -3.927 -11.265 1.00 95.81 155 ALA A CA 1
ATOM 1175 C C . ALA A 1 155 ? 1.635 -2.661 -10.708 1.00 95.81 155 ALA A C 1
ATOM 1177 O O . ALA A 1 155 ? 1.211 -2.158 -9.667 1.00 95.81 155 ALA A O 1
ATOM 1178 N N . TYR A 1 156 ? 2.660 -2.138 -11.377 1.00 95.31 156 TYR A N 1
ATOM 1179 C CA . TYR A 1 156 ? 3.302 -0.895 -10.961 1.00 95.31 156 TYR A CA 1
ATOM 1180 C C . TYR A 1 156 ? 3.750 -0.031 -12.133 1.00 95.31 156 TYR A C 1
ATOM 1182 O O . TYR A 1 156 ? 4.148 -0.530 -13.183 1.00 95.31 156 TYR A O 1
ATOM 1190 N N . GLY A 1 157 ? 3.693 1.281 -11.919 1.00 94.38 157 GLY A N 1
ATOM 1191 C CA . GLY A 1 157 ? 4.211 2.299 -12.822 1.00 94.38 157 GLY A CA 1
ATOM 1192 C C . GLY A 1 157 ? 5.541 2.860 -12.324 1.00 94.38 157 GLY A C 1
ATOM 1193 O O . GLY A 1 157 ? 5.715 3.070 -11.120 1.00 94.38 157 GLY A O 1
ATOM 1194 N N . THR A 1 158 ? 6.471 3.139 -13.235 1.00 91.75 158 THR A N 1
ATOM 1195 C CA . THR A 1 158 ? 7.781 3.722 -12.908 1.00 91.75 158 THR A CA 1
ATOM 1196 C C . THR A 1 158 ? 7.877 5.194 -13.309 1.00 91.75 158 THR A C 1
ATOM 1198 O O . THR A 1 158 ? 7.154 5.687 -14.176 1.00 91.75 158 THR A O 1
ATOM 1201 N N . ASN A 1 159 ? 8.853 5.905 -12.742 1.00 88.81 159 ASN A N 1
ATOM 1202 C CA . ASN A 1 159 ? 9.236 7.252 -13.181 1.00 88.81 159 ASN A CA 1
ATOM 1203 C C . ASN A 1 159 ? 9.890 7.311 -14.579 1.00 88.81 159 ASN A C 1
ATOM 1205 O O . ASN A 1 159 ? 10.295 8.387 -15.018 1.00 88.81 159 ASN A O 1
ATOM 1209 N N . LYS A 1 160 ? 10.032 6.172 -15.265 1.00 88.12 160 LYS A N 1
ATOM 1210 C CA . LYS A 1 160 ? 10.483 6.084 -16.660 1.00 88.12 160 LYS A CA 1
ATOM 1211 C C . LYS A 1 160 ? 9.326 5.988 -17.653 1.00 88.12 160 LYS A C 1
ATOM 1213 O O . LYS A 1 160 ? 9.573 6.074 -18.849 1.00 88.12 160 LYS A O 1
ATOM 1218 N N . GLY A 1 161 ? 8.092 5.873 -17.161 1.00 89.81 161 GLY A N 1
ATOM 1219 C CA . GLY A 1 161 ? 6.910 5.671 -17.996 1.00 89.81 161 GLY A CA 1
ATOM 1220 C C . GLY A 1 161 ? 6.595 4.200 -18.264 1.00 89.81 161 GLY A C 1
ATOM 1221 O O . GLY A 1 161 ? 5.710 3.922 -19.068 1.00 89.81 161 GLY A O 1
ATOM 1222 N N . ASP A 1 162 ? 7.271 3.263 -17.591 1.00 91.38 162 ASP A N 1
ATOM 1223 C CA . ASP A 1 162 ? 6.967 1.839 -17.730 1.00 91.38 162 ASP A CA 1
ATOM 1224 C C . ASP A 1 162 ? 5.762 1.469 -16.871 1.00 91.38 162 ASP A C 1
ATOM 1226 O O . ASP A 1 162 ? 5.664 1.881 -15.712 1.00 91.38 162 ASP A O 1
ATOM 1230 N N . LEU A 1 163 ? 4.891 0.625 -17.420 1.00 94.19 163 LEU A N 1
ATOM 1231 C CA . LEU A 1 163 ? 3.855 -0.089 -16.685 1.00 94.19 163 LEU A CA 1
ATOM 1232 C C . LEU A 1 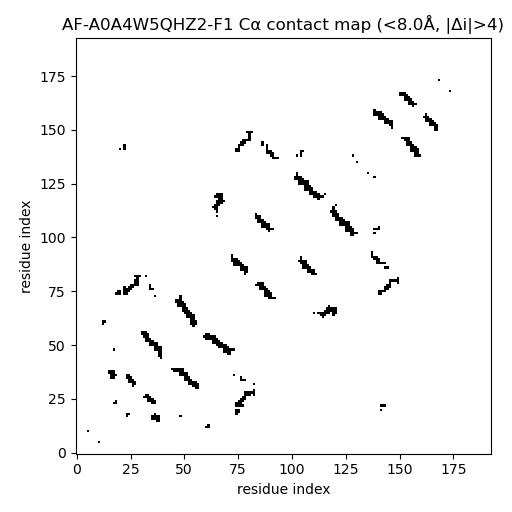163 ? 4.202 -1.577 -16.700 1.00 94.19 163 LEU A C 1
ATOM 1234 O O . LEU A 1 163 ? 4.248 -2.201 -17.760 1.00 94.19 163 LEU A O 1
ATOM 1238 N N . VAL A 1 164 ? 4.442 -2.148 -15.524 1.00 93.69 164 VAL A N 1
ATOM 1239 C CA . VAL A 1 164 ? 4.879 -3.537 -15.371 1.00 93.69 164 VAL A CA 1
ATOM 1240 C C . VAL A 1 164 ? 3.825 -4.328 -14.611 1.00 93.69 164 VAL A C 1
ATOM 1242 O O . VAL A 1 164 ? 3.321 -3.878 -13.584 1.00 93.69 164 VAL A O 1
ATOM 1245 N N . ILE A 1 165 ? 3.519 -5.531 -15.100 1.00 93.94 165 ILE A N 1
ATOM 1246 C CA . ILE A 1 165 ? 2.683 -6.511 -14.403 1.00 93.94 165 ILE A CA 1
ATOM 1247 C C . ILE A 1 165 ? 3.570 -7.682 -13.983 1.00 93.94 165 ILE A C 1
ATOM 1249 O O . ILE A 1 165 ? 4.091 -8.412 -14.825 1.00 93.94 165 ILE A O 1
ATOM 1253 N N . CYS A 1 166 ? 3.711 -7.885 -12.677 1.00 90.50 166 CYS A N 1
ATOM 1254 C CA . CYS A 1 166 ? 4.420 -9.018 -12.096 1.00 90.50 166 CYS A CA 1
ATOM 1255 C C . CYS A 1 166 ? 3.414 -10.076 -11.664 1.00 90.50 166 CYS A C 1
ATOM 1257 O O . CYS A 1 166 ? 2.580 -9.811 -10.801 1.00 90.50 166 CYS A O 1
ATOM 1259 N N . ARG A 1 167 ? 3.519 -11.285 -12.219 1.00 90.50 167 ARG A N 1
ATOM 1260 C CA . ARG A 1 167 ? 2.711 -12.434 -11.799 1.00 90.50 167 ARG A CA 1
ATOM 1261 C C . ARG A 1 167 ? 3.574 -13.456 -11.061 1.00 90.50 167 ARG A C 1
ATOM 1263 O O . ARG A 1 167 ? 4.731 -13.637 -11.444 1.00 90.50 167 ARG A O 1
ATOM 1270 N N . PRO A 1 168 ? 3.041 -14.147 -10.042 1.00 85.50 168 PRO A N 1
ATOM 1271 C CA . PRO A 1 168 ? 3.725 -15.285 -9.448 1.00 85.50 168 PRO A CA 1
ATOM 1272 C C . PRO A 1 168 ? 3.967 -16.363 -10.507 1.00 85.50 168 PRO A C 1
ATOM 1274 O O . PRO A 1 168 ? 3.079 -16.679 -11.300 1.00 85.50 168 PRO A O 1
ATOM 1277 N N . VAL A 1 169 ? 5.164 -16.943 -10.518 1.00 81.00 169 VAL A N 1
ATOM 1278 C CA . VAL A 1 169 ? 5.461 -18.092 -11.377 1.00 81.00 169 VAL A CA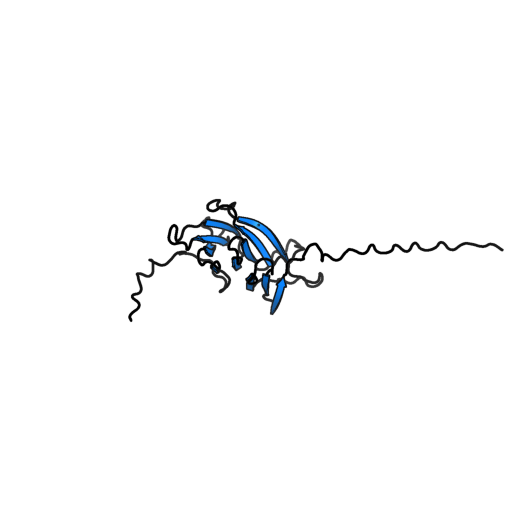 1
ATOM 1279 C C . VAL A 1 169 ? 4.953 -19.342 -10.667 1.00 81.00 169 VAL A C 1
ATOM 1281 O O . VAL A 1 169 ? 5.383 -19.642 -9.554 1.00 81.00 169 VAL A O 1
ATOM 1284 N N . SER A 1 170 ? 4.026 -20.077 -11.287 1.00 73.44 170 SER A N 1
ATOM 1285 C CA . SER A 1 170 ? 3.652 -21.403 -10.790 1.00 73.44 170 SER A CA 1
ATOM 1286 C C . SER A 1 170 ? 4.887 -22.310 -10.829 1.00 73.44 170 SER A C 1
ATOM 1288 O O . SER A 1 170 ? 5.548 -22.353 -11.869 1.00 73.44 170 SER A O 1
ATOM 1290 N N . PRO A 1 171 ? 5.199 -23.071 -9.765 1.00 62.41 171 PRO A N 1
ATOM 1291 C CA . PRO A 1 171 ? 6.389 -23.923 -9.745 1.00 62.41 171 PRO A CA 1
ATOM 1292 C C . PRO A 1 171 ? 6.442 -24.942 -10.899 1.00 62.41 171 PRO A C 1
ATOM 1294 O O . PRO A 1 171 ? 7.527 -25.323 -11.318 1.00 62.41 171 PRO A O 1
ATOM 1297 N N . SER A 1 172 ? 5.299 -25.320 -11.485 1.00 59.25 172 SER A N 1
ATOM 1298 C CA . SER A 1 172 ? 5.222 -26.201 -12.663 1.00 59.25 172 SER A CA 1
ATOM 1299 C C . SER A 1 172 ? 5.621 -25.553 -13.999 1.00 59.25 172 SER A C 1
ATOM 1301 O O . SER A 1 172 ? 5.690 -26.244 -15.010 1.00 59.25 172 SER A O 1
ATOM 1303 N N . ARG A 1 173 ? 5.848 -24.234 -14.030 1.00 52.75 173 ARG A N 1
ATOM 1304 C CA . ARG A 1 173 ? 6.191 -23.449 -15.231 1.00 52.75 173 ARG A CA 1
ATOM 1305 C C . ARG A 1 173 ? 7.571 -22.798 -15.167 1.00 52.75 173 ARG A C 1
ATOM 1307 O O . ARG A 1 173 ? 7.905 -22.028 -16.066 1.00 52.75 173 ARG A O 1
ATOM 1314 N N . ALA A 1 174 ? 8.368 -23.078 -14.135 1.00 51.12 174 ALA A N 1
ATOM 1315 C CA . ALA A 1 174 ? 9.776 -22.703 -14.171 1.00 51.12 174 ALA A CA 1
ATOM 1316 C C . ALA A 1 174 ? 10.408 -23.376 -15.405 1.00 51.12 174 ALA A C 1
ATOM 1318 O O . ALA A 1 174 ? 10.204 -24.580 -15.580 1.00 51.12 174 ALA A O 1
ATOM 1319 N N . PRO A 1 175 ? 11.100 -22.635 -16.292 1.00 52.72 175 PRO A N 1
ATOM 1320 C CA . PRO A 1 175 ? 11.730 -23.239 -17.454 1.00 52.72 175 PRO A CA 1
ATOM 1321 C C . PRO A 1 175 ? 12.678 -24.326 -16.957 1.00 52.72 175 PRO A C 1
ATOM 1323 O O . PRO A 1 175 ? 13.614 -24.052 -16.204 1.00 52.72 175 PRO A O 1
ATOM 1326 N N . VAL A 1 176 ? 12.382 -25.570 -17.335 1.00 52.34 176 VAL A N 1
ATOM 1327 C CA . VAL A 1 176 ? 13.291 -26.693 -17.141 1.00 52.34 176 VAL A CA 1
ATOM 1328 C C . VAL A 1 176 ? 14.586 -26.275 -17.816 1.00 52.34 176 VAL A C 1
ATOM 1330 O O . VAL A 1 176 ? 14.607 -26.000 -19.014 1.00 52.34 176 VAL A O 1
ATOM 1333 N N . HIS A 1 177 ? 15.643 -26.128 -17.026 1.00 48.62 177 HIS A N 1
ATOM 1334 C CA . HIS A 1 177 ? 16.965 -25.853 -17.550 1.00 48.62 177 HIS A CA 1
ATOM 1335 C C . HIS A 1 177 ? 17.357 -27.098 -18.352 1.00 48.62 177 HIS A C 1
ATOM 1337 O O . HIS A 1 177 ? 17.771 -28.097 -17.768 1.00 48.62 177 HIS A O 1
ATOM 1343 N N . GLU A 1 178 ? 17.144 -27.083 -19.671 1.00 44.81 178 GLU A N 1
ATOM 1344 C CA . GLU A 1 178 ? 17.656 -28.147 -20.529 1.00 44.81 178 GLU A CA 1
ATOM 1345 C C . GLU A 1 178 ? 19.173 -28.210 -20.303 1.00 44.81 178 GLU A C 1
ATOM 1347 O O . GLU A 1 178 ? 19.853 -27.174 -20.401 1.00 44.81 178 GLU A O 1
ATOM 1352 N N . PRO A 1 179 ? 19.723 -29.374 -19.915 1.00 42.59 179 PRO A N 1
ATOM 1353 C CA . PRO A 1 179 ? 21.158 -29.515 -19.793 1.00 42.59 179 PRO A CA 1
ATOM 1354 C C . PRO A 1 179 ? 21.747 -29.254 -21.176 1.00 42.59 179 PRO A C 1
ATOM 1356 O O . PRO A 1 179 ? 21.395 -29.914 -22.151 1.00 42.59 179 PRO A O 1
ATOM 1359 N N . ARG A 1 180 ? 22.613 -28.239 -21.268 1.00 47.12 180 ARG A N 1
ATOM 1360 C CA . ARG A 1 180 ? 23.381 -27.973 -22.484 1.00 47.12 180 ARG A CA 1
ATOM 1361 C C . ARG A 1 180 ? 24.136 -29.251 -22.824 1.00 47.12 180 ARG A C 1
ATOM 1363 O O . ARG A 1 180 ? 25.024 -29.637 -22.067 1.00 47.12 180 ARG A O 1
ATOM 1370 N N . ASP A 1 181 ? 23.773 -29.863 -23.945 1.00 44.75 181 ASP A N 1
ATOM 1371 C CA . ASP A 1 181 ? 24.516 -30.952 -24.568 1.00 44.75 181 ASP A CA 1
ATOM 1372 C C . ASP A 1 181 ? 25.983 -30.519 -24.690 1.00 44.75 181 ASP A C 1
ATOM 1374 O O . ASP A 1 181 ? 26.355 -29.707 -25.544 1.00 44.75 181 ASP A O 1
ATOM 1378 N N . GLN A 1 182 ? 26.823 -31.033 -23.793 1.00 48.16 182 GLN A N 1
ATOM 1379 C CA . GLN A 1 182 ? 28.266 -30.986 -23.947 1.00 48.16 182 GLN A CA 1
ATOM 1380 C C . GLN A 1 182 ? 28.599 -31.969 -25.065 1.00 48.16 182 GLN A C 1
ATOM 1382 O O . GLN A 1 182 ? 28.872 -33.141 -24.824 1.00 48.16 182 GLN A O 1
ATOM 1387 N N . ARG A 1 183 ? 28.526 -31.510 -26.318 1.00 46.88 183 ARG A N 1
ATOM 1388 C CA . ARG A 1 183 ? 29.135 -32.246 -27.425 1.00 46.88 183 ARG A CA 1
ATOM 1389 C C . ARG A 1 183 ? 30.641 -32.237 -27.197 1.00 46.88 183 ARG A C 1
ATOM 1391 O O . ARG A 1 183 ? 31.300 -31.227 -27.439 1.00 46.88 183 ARG A O 1
ATOM 1398 N N . GLU A 1 184 ? 31.160 -33.358 -26.712 1.00 51.53 184 GLU A N 1
ATOM 1399 C CA . GLU A 1 184 ? 32.587 -33.655 -26.729 1.00 51.53 184 GLU A CA 1
ATOM 1400 C C . GLU A 1 184 ? 33.130 -33.484 -28.159 1.00 51.53 184 GLU A C 1
ATOM 1402 O O . GLU A 1 184 ? 32.523 -33.980 -29.118 1.00 51.53 184 GLU A O 1
ATOM 1407 N N .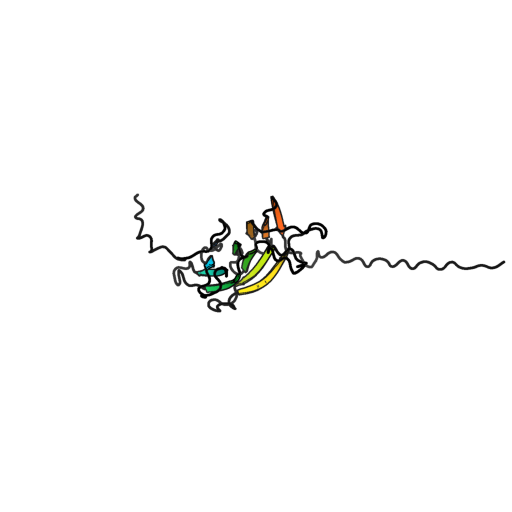 PRO A 1 185 ? 34.268 -32.798 -28.351 1.00 46.88 185 PRO A N 1
ATOM 1408 C CA . PRO A 1 185 ? 34.938 -32.803 -29.638 1.00 46.88 185 PRO A CA 1
ATOM 1409 C C . PRO A 1 185 ? 35.485 -34.212 -29.894 1.00 46.88 185 PRO A C 1
ATOM 1411 O O . PRO A 1 185 ? 36.348 -34.703 -29.168 1.00 46.88 185 PRO A O 1
ATOM 1414 N N . ARG A 1 186 ? 34.971 -34.873 -30.939 1.00 45.78 186 ARG A N 1
ATOM 1415 C CA . ARG A 1 186 ? 35.507 -36.148 -31.432 1.00 45.78 186 ARG A CA 1
ATOM 1416 C C . ARG A 1 186 ? 36.995 -35.977 -31.739 1.00 45.78 186 ARG A C 1
ATOM 1418 O O . ARG A 1 186 ? 37.360 -35.171 -32.593 1.00 45.78 186 ARG A O 1
ATOM 1425 N N . ALA A 1 187 ? 37.830 -36.745 -31.045 1.00 48.62 187 ALA A N 1
ATOM 1426 C CA . ALA A 1 187 ? 39.252 -36.852 -31.322 1.00 48.62 187 ALA A CA 1
ATOM 1427 C C . ALA A 1 187 ? 39.474 -37.287 -32.781 1.00 48.62 187 ALA A C 1
ATOM 1429 O O . ALA A 1 187 ? 38.876 -38.258 -33.249 1.00 48.62 187 ALA A O 1
ATOM 1430 N N . ALA A 1 188 ? 40.325 -36.552 -33.496 1.00 48.19 188 ALA A N 1
ATOM 1431 C CA . ALA A 1 188 ? 40.807 -36.943 -34.809 1.00 48.19 188 ALA A CA 1
ATOM 1432 C C . ALA A 1 188 ? 41.663 -38.210 -34.659 1.00 48.19 188 ALA A C 1
ATOM 1434 O O . ALA A 1 188 ? 42.681 -38.205 -33.967 1.00 48.19 188 ALA A O 1
ATOM 1435 N N . ALA A 1 189 ? 41.224 -39.303 -35.280 1.00 47.62 189 ALA A N 1
ATOM 1436 C CA . ALA A 1 189 ? 42.020 -40.510 -35.407 1.00 47.62 189 ALA A CA 1
ATOM 1437 C C . ALA A 1 189 ? 43.139 -40.255 -36.427 1.00 47.62 189 ALA A C 1
ATOM 1439 O O . ALA A 1 189 ? 42.870 -40.018 -37.603 1.00 47.62 189 ALA A O 1
ATOM 1440 N N . ASN A 1 190 ? 44.386 -40.303 -35.962 1.00 49.59 190 ASN A N 1
ATOM 1441 C CA . ASN A 1 190 ? 45.557 -40.444 -36.820 1.00 49.59 190 ASN A CA 1
ATOM 1442 C C . ASN A 1 190 ? 45.517 -41.823 -37.498 1.00 49.59 190 ASN A C 1
ATOM 1444 O O . ASN A 1 190 ? 45.399 -42.838 -36.810 1.00 49.59 190 ASN A O 1
ATOM 1448 N N . GLN A 1 191 ? 45.674 -41.861 -38.820 1.00 43.00 191 GLN A N 1
ATOM 1449 C CA . GLN A 1 191 ? 46.135 -43.045 -39.551 1.00 43.00 191 GLN A CA 1
ATOM 1450 C C . GLN A 1 191 ? 47.527 -42.748 -40.124 1.00 43.00 191 GLN A C 1
ATOM 1452 O O . GLN A 1 191 ? 47.717 -41.649 -40.650 1.00 43.00 191 GLN A O 1
ATOM 1457 N N . PRO A 1 192 ? 48.497 -43.669 -39.994 1.00 59.50 192 PRO A N 1
ATOM 1458 C CA . PRO A 1 192 ? 49.794 -43.543 -40.636 1.00 59.50 192 PRO A CA 1
ATOM 1459 C C . PRO A 1 192 ? 49.779 -44.204 -42.021 1.00 59.50 192 PRO A C 1
ATOM 1461 O O . PRO A 1 192 ? 49.160 -45.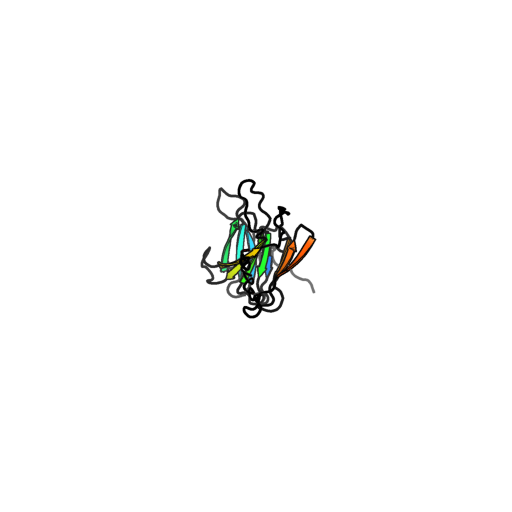253 -42.180 1.00 59.50 192 PRO A O 1
ATOM 1464 N N . ASP A 1 193 ? 50.526 -43.615 -42.951 1.00 48.03 193 ASP A N 1
ATOM 1465 C CA . ASP A 1 193 ? 51.275 -44.315 -44.002 1.00 48.03 193 ASP A CA 1
ATOM 1466 C C . ASP A 1 193 ? 52.724 -43.805 -43.950 1.00 48.03 193 ASP A C 1
ATOM 1468 O O . ASP A 1 193 ? 52.905 -42.570 -43.796 1.00 48.03 193 ASP A O 1
#

Mean predicted aligned error: 11.11 Å

Solvent-accessible surface area (backbone atoms only — not comparable to full-atom values): 11447 Å² total; per-residue (Å²): 137,81,84,80,77,69,66,82,70,82,79,58,70,71,92,61,70,50,74,79,51,88,29,16,42,33,63,24,76,84,58,41,35,38,39,34,29,25,69,54,88,58,91,88,52,98,52,36,30,25,44,36,29,26,30,51,38,88,92,50,57,54,40,68,33,33,28,40,82,56,39,73,35,60,40,13,32,26,47,26,63,81,62,44,33,41,38,39,21,19,46,50,78,90,63,96,83,60,92,71,87,64,55,57,24,30,40,34,27,34,60,74,39,72,67,47,43,66,70,5,43,42,82,74,50,77,39,62,55,94,65,59,92,86,59,88,68,87,55,24,37,58,36,50,41,54,38,82,52,87,80,54,36,37,39,35,32,35,78,84,74,50,77,46,77,49,60,70,78,56,83,92,67,58,78,76,78,74,78,78,82,78,76,73,80,80,76,82,80,85,78,88,132

Radius of gyration: 23.53 Å; Cα contacts (8 Å, |Δi|>4): 387; chains: 1; bounding box: 82×64×62 Å

InterPro domains:
  IPR052596 Activating Molecule in BECN1-Regulated Autophagy [PTHR22874] (7-171)

Organism: NCBI:txid62062

Secondary structure (DSSP, 8-state):
-------TTTT-S-SS---SSTTSEEE-TTS-EEEEEEE---TT-TT-EEEEEEE-STTSTT-EEEEEEEETTEEEEEE-TTSSEEEEEEPPP--TT---S--EEEEEEEE-STT-GGGSEEEEEEEE----TT------EEEEEE-SSTTS-EEEEETTS-EEEE-PPPGGGS---------PPPPP-----

pLDDT: mean 81.27, std 18.44, range [39.75, 98.31]

Nearest PDB structures (foldseek):
  8wqr-assembly1_B  TM=9.282E-01  e=1.458E-17  Homo sapiens
  6zg6-assembly1_A  TM=6.887E-01  e=4.995E-03  Saccharomyces cerevisiae S288C
  4bzk-assembly1_A  TM=6.887E-01  e=4.995E-03  Saccharomyces cerevisiae
  4bzj-assembly1_C  TM=6.887E-01  e=4.995E-03  Saccharomyces cerevisiae
  8shj-assembly2_B  TM=4.820E-01  e=7.725E-03  Homo sapiens

Foldseek 3Di:
DDPDDDDPPVPDLDPFFDAPDPQQWEAAPVRFKIWHWGFDPDPPQRFWTKTWIATCDPVRHSDTFEIAIDGNFFHGKEAENVNFKMKTFGWFDPDPPDPPVFQFGIWMWGQCGTPPYNVRIGTDDTDGDDDDPVPPDTKYWPHKYYDNDPQQAIWTAIPVGDIDGDGDDDPVPDPDPDPPPPPDDPDDDDDDD

Sequence (193 aa):
MSIATPPASVNVLVPNCKIYNDASCDISADGQLLAVFIPSSQRGFPDEGILAVYSLAPHNLGEVLYTKRFGPNAISVSLSPMGCYVMVGLASRRILLHPSTDHMVAQVFRLQQPHGGETSIRMVFNVVYPMAPDQRRHVSINSARWLPDPGMGLAYGTNKGDLVICRPVSPSRAPVHEPRDQREPRAAANQPD